Protein AF-A0A7J6TY95-F1 (afdb_monomer)

Structure (mmCIF, N/CA/C/O backbone):
data_AF-A0A7J6TY95-F1
#
_entry.id   AF-A0A7J6TY95-F1
#
loop_
_atom_site.group_PDB
_atom_site.id
_atom_site.type_symbol
_atom_site.label_atom_id
_atom_site.label_alt_id
_atom_site.label_comp_id
_atom_site.label_asym_id
_atom_site.label_entity_id
_atom_site.label_seq_id
_atom_site.pdbx_PDB_ins_code
_atom_site.Cartn_x
_atom_site.Cartn_y
_atom_site.Cartn_z
_atom_site.occupancy
_atom_site.B_iso_or_equiv
_atom_site.auth_seq_id
_atom_site.auth_comp_id
_atom_site.auth_asym_id
_atom_site.auth_atom_id
_atom_site.pdbx_PDB_model_num
ATOM 1 N N . PHE A 1 1 ? -9.758 -3.115 -1.135 1.00 85.81 1 PHE A N 1
ATOM 2 C CA . PHE A 1 1 ? -8.820 -2.307 -1.923 1.00 85.81 1 PHE A CA 1
ATOM 3 C C . PHE A 1 1 ? -9.090 -0.874 -1.559 1.00 85.81 1 PHE A C 1
ATOM 5 O O . PHE A 1 1 ? -10.192 -0.407 -1.837 1.00 85.81 1 PHE A O 1
ATOM 12 N N . LEU A 1 2 ? -8.139 -0.268 -0.868 1.00 88.44 2 LEU A N 1
ATOM 13 C CA . LEU A 1 2 ? -8.034 1.176 -0.733 1.00 88.44 2 LEU A CA 1
ATOM 14 C C . LEU A 1 2 ? -7.121 1.685 -1.856 1.00 88.44 2 LEU A C 1
ATOM 16 O O . LEU A 1 2 ? -6.255 0.939 -2.315 1.00 88.44 2 LEU A O 1
ATOM 20 N N . ILE A 1 3 ? -7.349 2.907 -2.324 1.00 87.75 3 ILE A N 1
ATOM 21 C CA . ILE A 1 3 ? -6.572 3.537 -3.397 1.00 87.75 3 ILE A CA 1
ATOM 22 C C . ILE A 1 3 ? -6.159 4.917 -2.889 1.00 87.75 3 ILE A C 1
ATOM 24 O O . ILE A 1 3 ? -7.026 5.757 -2.658 1.00 87.75 3 ILE A O 1
ATOM 28 N N . SER A 1 4 ? -4.859 5.146 -2.695 1.00 86.69 4 SER A N 1
ATOM 29 C CA . SER A 1 4 ? -4.324 6.387 -2.115 1.00 86.69 4 SER A CA 1
ATOM 30 C C . SER A 1 4 ? -4.751 7.629 -2.905 1.00 86.69 4 SER A C 1
ATOM 32 O O . SER A 1 4 ? -5.092 8.660 -2.333 1.00 86.69 4 SER A O 1
ATOM 34 N N . GLU A 1 5 ? -4.812 7.522 -4.230 1.00 82.56 5 GLU A N 1
ATOM 35 C CA . GLU A 1 5 ? -5.252 8.593 -5.120 1.00 82.56 5 GLU A CA 1
ATOM 36 C C . GLU A 1 5 ? -6.739 8.929 -4.952 1.00 82.56 5 GLU A C 1
ATOM 38 O O . GLU A 1 5 ? -7.105 10.100 -4.995 1.00 82.56 5 GLU A O 1
ATOM 43 N N . GLU A 1 6 ? -7.597 7.925 -4.740 1.00 83.50 6 GLU A N 1
ATOM 44 C CA . GLU A 1 6 ? -9.033 8.127 -4.493 1.00 83.50 6 GLU A CA 1
ATOM 45 C C . GLU A 1 6 ? -9.264 8.779 -3.126 1.00 83.50 6 GLU A C 1
ATOM 47 O O . GLU A 1 6 ? -10.087 9.685 -3.010 1.00 83.50 6 GLU A O 1
ATOM 52 N N . ILE A 1 7 ? -8.504 8.345 -2.117 1.00 88.25 7 ILE A N 1
ATOM 53 C CA . ILE A 1 7 ? -8.533 8.884 -0.751 1.00 88.25 7 ILE A CA 1
ATOM 54 C C . ILE A 1 7 ? -8.185 10.371 -0.771 1.00 88.25 7 ILE A C 1
ATOM 56 O O . ILE A 1 7 ? -8.954 11.183 -0.258 1.00 88.25 7 ILE A O 1
ATOM 60 N N . ARG A 1 8 ? -7.092 10.731 -1.455 1.00 85.56 8 ARG A N 1
ATOM 61 C CA . ARG A 1 8 ? -6.669 12.125 -1.624 1.00 85.56 8 ARG A CA 1
ATOM 62 C C . ARG A 1 8 ? -7.680 12.938 -2.430 1.00 85.56 8 ARG A C 1
ATOM 64 O O . ARG A 1 8 ? -8.058 14.027 -2.021 1.00 85.56 8 ARG A O 1
ATOM 71 N N . ALA A 1 9 ? -8.161 12.409 -3.557 1.00 84.12 9 ALA A N 1
ATOM 72 C CA . ALA A 1 9 ? -9.117 13.115 -4.413 1.00 84.12 9 ALA A CA 1
ATOM 73 C C . ALA A 1 9 ? -10.457 13.396 -3.715 1.00 84.12 9 ALA A C 1
ATOM 75 O O . ALA A 1 9 ? -11.138 14.362 -4.054 1.00 84.12 9 ALA A O 1
ATOM 76 N N . ARG A 1 10 ? -10.846 12.551 -2.754 1.00 86.94 10 ARG A N 1
ATOM 77 C CA . ARG A 1 10 ? -12.061 12.720 -1.949 1.00 86.94 10 ARG A CA 1
ATOM 78 C C . ARG A 1 10 ? -11.830 13.428 -0.617 1.00 86.94 10 ARG A C 1
ATOM 80 O O . ARG A 1 10 ? -12.803 13.599 0.108 1.00 86.94 10 ARG A O 1
ATOM 87 N N . ASN A 1 11 ? -10.593 13.825 -0.315 1.00 88.94 11 ASN A N 1
ATOM 88 C CA . ASN A 1 11 ? -10.202 14.411 0.965 1.00 88.94 11 ASN A CA 1
ATOM 89 C C . ASN A 1 11 ? -10.725 13.598 2.166 1.00 88.94 11 ASN A C 1
ATOM 91 O O . ASN A 1 11 ? -11.397 14.124 3.051 1.00 88.94 11 ASN A O 1
ATOM 95 N N . MET A 1 12 ? -10.524 12.278 2.128 1.00 91.69 12 MET A N 1
ATOM 96 C CA . MET A 1 12 ? -11.006 11.389 3.187 1.00 91.69 12 MET A CA 1
ATOM 97 C C . MET A 1 12 ? -10.128 11.517 4.435 1.00 91.69 12 MET A C 1
ATOM 99 O O . MET A 1 12 ? -8.905 11.449 4.328 1.00 91.69 12 MET A O 1
ATOM 103 N N . SER A 1 13 ? -10.752 11.609 5.611 1.00 93.31 13 SER A N 1
ATOM 104 C CA . SER A 1 13 ? -10.052 11.563 6.903 1.00 93.31 13 SER A CA 1
ATOM 105 C C . SER A 1 13 ? -9.634 10.140 7.287 1.00 93.31 13 SER A C 1
ATOM 107 O O . SER A 1 13 ? -10.143 9.146 6.746 1.00 93.31 13 SER A O 1
ATOM 109 N N . LEU A 1 14 ? -8.764 10.007 8.299 1.00 93.12 14 LEU A N 1
ATOM 110 C CA . LEU A 1 14 ? -8.477 8.692 8.884 1.00 93.12 14 LEU A CA 1
ATOM 111 C C . LEU A 1 14 ? -9.758 8.050 9.441 1.00 93.12 14 LEU A C 1
ATOM 113 O O . LEU A 1 14 ? -9.973 6.842 9.298 1.00 93.12 14 LEU A O 1
ATOM 117 N N . HIS A 1 15 ? -10.640 8.866 10.024 1.00 93.31 15 HIS A N 1
ATOM 118 C CA . HIS A 1 15 ? -11.930 8.416 10.534 1.00 93.31 15 HIS A CA 1
ATOM 119 C C . HIS A 1 15 ? -12.830 7.862 9.421 1.00 93.31 15 HIS A C 1
ATOM 121 O O . HIS A 1 15 ? -13.424 6.796 9.594 1.00 93.31 15 HIS A O 1
ATOM 127 N N . ASP A 1 16 ? -12.878 8.508 8.254 1.00 93.88 16 ASP A N 1
ATOM 128 C CA . ASP A 1 16 ? -13.655 8.031 7.105 1.00 93.88 16 ASP A CA 1
ATO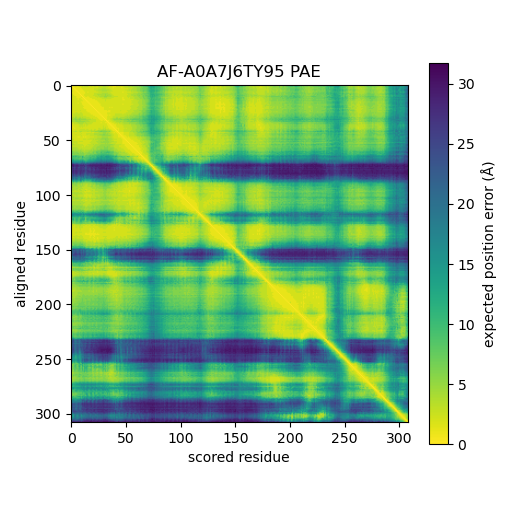M 129 C C . ASP A 1 16 ? -13.156 6.680 6.588 1.00 93.88 16 ASP A C 1
ATOM 131 O O . ASP A 1 16 ? -13.962 5.815 6.234 1.00 93.88 16 ASP A O 1
ATOM 135 N N . LEU A 1 17 ? -11.838 6.454 6.584 1.00 93.81 17 LEU A N 1
ATOM 136 C CA . LEU A 1 17 ? -11.263 5.159 6.210 1.00 93.81 17 LEU A CA 1
ATOM 137 C C . LEU A 1 17 ? -11.650 4.052 7.187 1.00 93.81 17 LEU A C 1
ATOM 139 O O . LEU A 1 17 ? -12.056 2.967 6.758 1.00 93.81 17 LEU A O 1
ATOM 143 N N . ILE A 1 18 ? -11.553 4.320 8.491 1.00 94.38 18 ILE A N 1
ATOM 144 C CA . ILE A 1 18 ? -11.985 3.377 9.529 1.00 94.38 18 ILE A CA 1
ATOM 145 C C . ILE A 1 18 ? -13.468 3.069 9.336 1.00 94.38 18 ILE A C 1
ATOM 147 O O . ILE A 1 18 ? -13.865 1.903 9.302 1.00 94.38 18 ILE A O 1
ATOM 151 N N . ASN A 1 19 ? -14.275 4.110 9.129 1.00 92.56 19 ASN A N 1
ATOM 152 C CA . ASN A 1 19 ? -15.708 3.984 8.942 1.00 92.56 19 ASN A CA 1
ATOM 153 C C . ASN A 1 19 ? -16.056 3.130 7.723 1.00 92.56 19 ASN A C 1
ATOM 155 O O . ASN A 1 19 ? -16.866 2.211 7.838 1.00 92.56 19 ASN A O 1
ATOM 159 N N . LEU A 1 20 ? -15.390 3.371 6.594 1.00 92.06 20 LEU A N 1
ATOM 160 C CA . LEU A 1 20 ? -15.549 2.597 5.368 1.00 92.06 20 LEU A CA 1
ATOM 161 C C . LEU A 1 20 ? -15.255 1.109 5.597 1.00 92.06 20 LEU A C 1
ATOM 163 O O . LEU A 1 20 ? -16.026 0.246 5.169 1.00 92.06 20 LEU A O 1
ATOM 167 N N . VAL A 1 21 ? -14.144 0.791 6.269 1.00 92.44 21 VAL A N 1
ATOM 168 C CA . VAL A 1 21 ? -13.755 -0.598 6.547 1.00 92.44 21 VAL A CA 1
ATOM 169 C C . VAL A 1 21 ? -14.754 -1.256 7.499 1.00 92.44 21 VAL A C 1
ATOM 171 O O . VAL A 1 21 ? -15.245 -2.350 7.205 1.00 92.44 21 VAL A O 1
ATOM 174 N N . CYS A 1 22 ? -15.116 -0.586 8.594 1.00 91.25 22 CYS A N 1
ATOM 175 C CA . CYS A 1 22 ? -16.108 -1.078 9.546 1.00 91.25 22 CYS A CA 1
ATOM 176 C C . CYS A 1 22 ? -17.478 -1.305 8.887 1.00 91.25 22 CYS A C 1
ATOM 178 O O . CYS A 1 22 ? -18.093 -2.345 9.116 1.00 91.25 22 CYS A O 1
ATOM 180 N N . ASP A 1 23 ? -17.947 -0.392 8.034 1.00 89.56 23 ASP A N 1
ATOM 181 C CA . ASP A 1 23 ? -19.223 -0.523 7.320 1.00 89.56 23 ASP A CA 1
ATOM 182 C C . ASP A 1 23 ? -19.242 -1.751 6.409 1.00 89.56 23 ASP A C 1
ATOM 184 O O . ASP A 1 23 ? -20.229 -2.489 6.362 1.00 89.56 23 ASP A O 1
ATOM 188 N N . VAL A 1 24 ? -18.143 -2.001 5.691 1.00 89.00 24 VAL A N 1
ATOM 189 C CA . VAL A 1 24 ? -18.005 -3.189 4.842 1.00 89.00 24 VAL A CA 1
ATOM 190 C C . VAL A 1 24 ? -18.008 -4.462 5.686 1.00 89.00 24 VAL A C 1
ATOM 192 O O . VAL A 1 24 ? -18.704 -5.413 5.328 1.00 89.00 24 VAL A O 1
ATOM 195 N N . ILE A 1 25 ? -17.282 -4.488 6.809 1.00 88.44 25 ILE A N 1
ATOM 196 C CA . ILE A 1 25 ? -17.265 -5.634 7.730 1.00 88.44 25 ILE A CA 1
ATOM 197 C C . ILE A 1 25 ? -18.680 -5.919 8.243 1.00 88.44 25 ILE A C 1
ATOM 199 O O . ILE A 1 25 ? -19.150 -7.050 8.125 1.00 88.44 25 ILE A O 1
ATOM 203 N N . LEU A 1 26 ? -19.394 -4.902 8.731 1.00 84.94 26 LEU A N 1
ATOM 204 C CA . LEU A 1 26 ? -20.748 -5.051 9.269 1.00 84.94 26 LEU A CA 1
ATOM 205 C C . LEU A 1 26 ? -21.752 -5.513 8.203 1.00 84.94 26 LEU A C 1
ATOM 207 O O . LEU A 1 26 ? -22.550 -6.413 8.464 1.00 84.94 26 LEU A O 1
ATOM 211 N N . LYS A 1 27 ? -21.690 -4.967 6.982 1.00 84.31 27 LYS A N 1
ATOM 212 C CA . LYS A 1 27 ? -22.536 -5.416 5.860 1.00 84.31 27 LYS A CA 1
ATOM 213 C C . LYS A 1 27 ? -22.283 -6.880 5.496 1.00 84.31 27 LYS A C 1
ATOM 215 O O . LYS A 1 27 ? -23.226 -7.605 5.194 1.00 84.31 27 LYS A O 1
ATOM 220 N N . ARG A 1 28 ? -21.026 -7.334 5.536 1.00 85.56 28 ARG A N 1
ATOM 221 C CA . ARG A 1 28 ? -20.672 -8.740 5.274 1.00 85.56 28 ARG A CA 1
ATOM 222 C C . ARG A 1 28 ? -21.119 -9.664 6.406 1.00 85.56 28 ARG A C 1
ATOM 224 O O . ARG A 1 28 ? -21.703 -10.707 6.131 1.00 85.56 28 ARG A O 1
ATOM 231 N N . CYS A 1 29 ? -20.949 -9.233 7.652 1.00 82.75 29 CYS A N 1
ATOM 232 C CA . CYS A 1 29 ? -21.457 -9.910 8.846 1.00 82.75 29 CYS A CA 1
ATOM 233 C C . CYS A 1 29 ? -22.974 -10.156 8.767 1.00 82.75 29 CYS A C 1
ATOM 235 O O . CYS A 1 29 ? -23.443 -11.264 9.000 1.00 82.75 29 CYS A O 1
ATOM 237 N N . GLN A 1 30 ? -23.758 -9.156 8.342 1.00 80.19 30 GLN A N 1
ATOM 238 C CA . GLN A 1 30 ? -25.213 -9.300 8.142 1.00 80.19 30 GLN A CA 1
ATOM 239 C C . GLN A 1 30 ? -25.593 -10.365 7.100 1.00 80.19 30 GLN A C 1
ATOM 241 O O . GLN A 1 30 ? -26.715 -10.871 7.111 1.00 80.19 30 GLN A O 1
ATOM 246 N N . GLN A 1 31 ? -24.671 -10.681 6.191 1.00 83.31 31 GLN A N 1
ATOM 247 C CA . GLN A 1 31 ? -24.818 -11.704 5.160 1.00 83.31 31 GLN A CA 1
ATOM 248 C C . GLN A 1 31 ? -24.221 -13.058 5.591 1.00 83.31 31 GLN A C 1
ATOM 250 O O . GLN A 1 31 ? -24.128 -13.961 4.765 1.00 83.31 31 GLN A O 1
ATOM 255 N N . GLY A 1 32 ? -23.803 -13.208 6.856 1.00 82.19 32 GLY A N 1
ATOM 256 C CA . GLY A 1 32 ? -23.161 -14.419 7.380 1.00 82.19 32 GLY A CA 1
ATOM 257 C C . GLY A 1 32 ? -21.735 -14.638 6.867 1.00 82.19 32 GLY A C 1
ATOM 258 O O . GLY A 1 32 ? -21.240 -15.762 6.875 1.00 82.19 32 GLY A O 1
ATOM 259 N N . MET A 1 33 ? -21.082 -13.587 6.360 1.00 83.88 33 MET A N 1
ATOM 260 C CA . MET A 1 33 ? -19.718 -13.647 5.841 1.00 83.88 33 MET A CA 1
ATOM 261 C C . MET A 1 33 ? -18.728 -13.003 6.813 1.00 83.88 33 MET A C 1
ATOM 263 O O . MET A 1 33 ? -18.336 -11.846 6.645 1.00 83.88 33 MET A O 1
ATOM 267 N N . ASP A 1 34 ? -18.248 -13.791 7.769 1.00 85.25 34 ASP A N 1
ATOM 268 C CA . ASP A 1 34 ? -17.285 -13.359 8.793 1.00 85.25 34 ASP A CA 1
ATOM 269 C C . ASP A 1 34 ? -15.835 -13.535 8.333 1.00 85.25 34 ASP A C 1
ATOM 271 O O . ASP A 1 34 ? -14.970 -14.044 9.038 1.00 85.25 34 ASP A O 1
ATOM 275 N N . TYR A 1 35 ? -15.566 -13.167 7.086 1.00 87.38 35 TYR A N 1
ATOM 276 C CA . TYR A 1 35 ? -14.235 -13.242 6.500 1.00 87.38 35 TYR A CA 1
ATOM 277 C C . TYR A 1 35 ? -14.099 -12.240 5.358 1.00 87.38 35 TYR A C 1
ATOM 279 O O . TYR A 1 35 ? -15.076 -11.825 4.717 1.00 87.38 35 TYR A O 1
ATOM 287 N N . GLY A 1 36 ? -12.861 -11.866 5.064 1.00 88.50 36 GLY A N 1
ATOM 288 C CA . GLY A 1 36 ? -12.538 -10.962 3.975 1.00 88.50 36 GLY A CA 1
ATOM 289 C C . GLY A 1 36 ? -11.046 -10.689 3.892 1.00 88.50 36 GLY A C 1
ATOM 290 O O . GLY A 1 36 ? -10.280 -11.071 4.771 1.00 88.50 36 GLY A O 1
ATOM 291 N N . VAL A 1 37 ? -10.651 -10.012 2.820 1.00 90.75 37 VAL A N 1
ATOM 292 C CA . VAL A 1 37 ? -9.282 -9.537 2.616 1.00 90.75 37 VAL A CA 1
ATOM 293 C C . VAL A 1 37 ? -9.353 -8.065 2.250 1.00 90.75 37 VAL A C 1
ATOM 295 O O . VAL A 1 37 ? -10.133 -7.667 1.379 1.00 90.75 37 VAL A O 1
ATOM 298 N N . VAL A 1 38 ? -8.529 -7.255 2.906 1.00 90.88 38 VAL A N 1
ATOM 299 C CA . VAL A 1 38 ? -8.368 -5.836 2.597 1.00 90.88 38 VAL A CA 1
ATOM 300 C C . VAL A 1 38 ? -6.956 -5.642 2.067 1.00 90.88 38 VAL A C 1
ATOM 302 O O . VAL A 1 38 ? -5.991 -5.988 2.734 1.00 90.88 38 VAL A O 1
ATOM 305 N N . LEU A 1 39 ? -6.843 -5.099 0.855 1.00 90.75 39 LEU A N 1
ATOM 306 C CA . LEU A 1 39 ? -5.570 -4.590 0.349 1.00 90.75 39 LEU A CA 1
ATOM 307 C C . LEU A 1 39 ? -5.471 -3.106 0.676 1.00 90.75 39 LEU A C 1
ATOM 309 O O . LEU A 1 39 ? -6.372 -2.341 0.301 1.00 90.75 39 LEU A O 1
ATOM 313 N N . ILE A 1 40 ? -4.393 -2.758 1.369 1.00 91.31 40 ILE A N 1
ATOM 314 C CA . ILE A 1 40 ? -4.049 -1.418 1.829 1.00 91.31 40 ILE A CA 1
ATOM 315 C C . ILE A 1 40 ? -2.754 -1.042 1.098 1.00 91.31 40 ILE A C 1
ATOM 317 O O . ILE A 1 40 ? -1.793 -1.809 1.176 1.00 91.31 40 ILE A O 1
ATOM 321 N N . PRO A 1 41 ? -2.732 0.058 0.330 1.00 88.56 41 PRO A N 1
ATOM 322 C CA . PRO A 1 41 ? -1.499 0.542 -0.264 1.00 88.56 41 PRO A CA 1
ATOM 323 C C . PRO A 1 41 ? -0.575 1.048 0.842 1.00 88.56 41 PRO A C 1
ATOM 325 O O . PRO A 1 41 ? -1.027 1.665 1.802 1.00 88.56 41 PRO A O 1
ATOM 328 N N . GLU A 1 42 ? 0.720 0.804 0.678 1.00 84.62 42 GLU A N 1
ATOM 329 C CA . GLU A 1 42 ? 1.762 1.269 1.598 1.00 84.62 42 GLU A CA 1
ATOM 330 C C . GLU A 1 42 ? 1.689 2.792 1.822 1.00 84.62 42 GLU A C 1
ATOM 332 O O . GLU A 1 42 ? 1.813 3.263 2.944 1.00 84.62 42 GLU A O 1
ATOM 337 N N . SER A 1 43 ? 1.370 3.543 0.765 1.00 83.38 43 SER A N 1
ATOM 338 C CA . SER A 1 43 ? 1.270 5.007 0.753 1.00 83.38 43 SER A CA 1
ATOM 339 C C . SER A 1 43 ? -0.064 5.568 1.262 1.00 83.38 43 SER A C 1
ATOM 341 O O . SER A 1 43 ? -0.398 6.718 0.972 1.00 83.38 43 SER A O 1
ATOM 343 N N . VAL A 1 44 ? -0.896 4.770 1.946 1.00 88.44 44 VAL A N 1
ATOM 344 C CA . VAL A 1 44 ? -2.214 5.248 2.401 1.00 88.44 44 VAL A CA 1
ATOM 345 C C . VAL A 1 44 ? -2.081 6.389 3.413 1.00 88.44 44 VAL A C 1
ATOM 347 O O . VAL A 1 44 ? -2.897 7.305 3.398 1.00 88.44 44 VAL A O 1
ATOM 350 N N . THR A 1 45 ? -1.045 6.371 4.254 1.00 87.00 45 THR A N 1
ATOM 351 C CA . THR A 1 45 ? -0.765 7.437 5.226 1.00 87.00 45 THR A CA 1
ATOM 352 C C . THR A 1 45 ? -0.412 8.749 4.536 1.00 87.00 45 THR A C 1
ATOM 354 O O . THR A 1 45 ? -0.903 9.796 4.941 1.00 87.00 45 THR A O 1
ATOM 357 N N . ASP A 1 46 ? 0.311 8.693 3.417 1.00 84.75 46 ASP A N 1
ATOM 358 C CA . ASP A 1 46 ? 0.706 9.864 2.618 1.00 84.75 46 ASP A CA 1
ATOM 359 C C . ASP A 1 46 ? -0.478 10.476 1.842 1.00 84.75 46 ASP A C 1
ATOM 361 O O . ASP A 1 46 ? -0.372 11.523 1.183 1.00 84.75 46 ASP A O 1
ATOM 365 N N . ALA A 1 47 ? -1.619 9.791 1.823 1.00 86.81 47 ALA A N 1
ATOM 366 C CA . ALA A 1 47 ? -2.855 10.297 1.245 1.00 86.81 47 ALA A CA 1
ATOM 367 C C . ALA A 1 47 ? -3.710 11.082 2.248 1.00 86.81 47 ALA A C 1
ATOM 369 O O . ALA A 1 47 ? -4.625 11.767 1.804 1.00 86.81 47 ALA A O 1
ATOM 370 N N . LEU A 1 48 ? -3.414 10.995 3.550 1.00 89.75 48 LEU A N 1
ATOM 371 C CA . LEU A 1 48 ? -4.183 11.622 4.622 1.00 89.75 48 LEU A CA 1
ATOM 372 C C . LEU A 1 48 ? -3.553 12.954 5.029 1.00 89.75 48 LEU A C 1
ATOM 374 O O . LEU A 1 48 ? -2.439 12.983 5.552 1.00 89.75 48 LEU A O 1
ATOM 378 N N . ASP A 1 49 ? -4.273 14.052 4.820 1.00 88.56 49 ASP A N 1
ATOM 379 C CA . ASP A 1 49 ? -3.741 15.387 5.099 1.00 88.56 49 ASP A CA 1
ATOM 380 C C . ASP A 1 49 ? -3.572 15.637 6.611 1.00 88.56 49 ASP A C 1
ATOM 382 O O . ASP A 1 49 ? -2.554 16.182 7.020 1.00 88.56 49 ASP A O 1
ATOM 386 N N . GLU A 1 50 ? -4.455 15.093 7.457 1.00 89.62 50 GLU A N 1
ATOM 387 C CA . GLU A 1 50 ? -4.355 15.157 8.931 1.00 89.62 50 GLU A CA 1
ATOM 388 C C . GLU A 1 50 ? -3.024 14.595 9.473 1.00 89.62 50 GLU A C 1
ATOM 390 O O . GLU A 1 50 ? -2.470 15.097 10.452 1.00 89.62 50 GLU A O 1
ATOM 395 N N . LEU A 1 51 ? -2.490 13.544 8.836 1.00 87.56 51 LEU A N 1
ATOM 396 C CA . LEU A 1 51 ? -1.205 12.953 9.221 1.00 87.56 51 LEU A CA 1
ATOM 397 C C . LEU A 1 51 ? -0.017 13.780 8.724 1.00 87.56 51 LEU A C 1
ATOM 399 O O . LEU A 1 51 ? 0.996 13.846 9.417 1.00 87.56 51 LEU A O 1
ATOM 403 N N . LYS A 1 52 ? -0.142 14.430 7.563 1.00 85.50 52 LYS A N 1
ATOM 404 C CA . LYS A 1 52 ? 0.887 15.349 7.057 1.00 85.50 52 LYS A CA 1
ATOM 405 C C . LYS A 1 52 ? 0.971 16.617 7.885 1.00 85.50 52 LYS A C 1
ATOM 407 O O . LYS A 1 52 ? 2.067 17.081 8.159 1.00 85.50 52 LYS A O 1
ATOM 412 N N . GLU A 1 53 ? -0.163 17.164 8.308 1.00 88.75 53 GLU A N 1
ATOM 413 C CA . GLU A 1 53 ? -0.187 18.330 9.193 1.00 88.75 53 GLU A CA 1
ATOM 414 C C . GLU A 1 53 ? 0.529 18.016 10.514 1.00 88.75 53 GLU A C 1
ATOM 416 O O . GLU A 1 53 ? 1.382 18.785 10.957 1.00 88.75 53 GLU A O 1
ATOM 421 N N . LEU A 1 54 ? 0.260 16.839 11.096 1.00 88.25 54 LEU A N 1
ATOM 422 C CA . LEU A 1 54 ? 0.989 16.348 12.267 1.00 88.25 54 LEU A CA 1
ATOM 423 C C . LEU A 1 54 ? 2.498 16.219 11.986 1.00 88.25 54 LEU A C 1
ATOM 425 O O . LEU A 1 54 ? 3.313 16.615 12.818 1.00 88.25 54 LEU A O 1
ATOM 429 N N . GLU A 1 55 ? 2.883 15.689 10.824 1.00 84.31 55 GLU A N 1
ATOM 430 C CA . GLU A 1 55 ? 4.285 15.572 10.407 1.00 84.31 55 GLU A CA 1
ATOM 431 C C . GLU A 1 55 ? 4.991 16.925 10.313 1.00 84.31 55 GLU A C 1
ATOM 433 O O . GLU A 1 55 ? 6.081 17.107 10.859 1.00 84.31 55 GLU A O 1
ATOM 438 N N . GLU A 1 56 ? 4.381 17.869 9.600 1.00 85.94 56 GLU A N 1
ATOM 439 C CA . GLU A 1 56 ? 4.923 19.204 9.377 1.00 85.94 56 GLU A CA 1
ATOM 440 C C . GLU A 1 56 ? 5.069 19.963 10.692 1.00 85.94 56 GLU A C 1
ATOM 442 O O . GLU A 1 56 ? 6.081 20.634 10.914 1.00 85.94 56 GLU A O 1
ATOM 447 N N . GLU A 1 57 ? 4.105 19.809 11.599 1.00 88.06 57 GLU A N 1
ATOM 448 C CA . GLU A 1 57 ? 4.166 20.425 12.915 1.00 88.06 57 GLU A CA 1
ATOM 449 C C . GLU A 1 57 ? 5.300 19.833 13.765 1.00 88.06 57 GLU A C 1
ATOM 451 O O . GLU A 1 57 ? 6.108 20.583 14.320 1.00 88.06 57 GLU A O 1
ATOM 456 N N . ILE A 1 58 ? 5.446 18.503 13.792 1.00 84.50 58 ILE A N 1
ATOM 457 C CA . ILE A 1 58 ? 6.566 17.830 14.469 1.00 84.50 58 ILE A CA 1
ATOM 458 C C . ILE A 1 58 ? 7.913 18.282 13.885 1.00 84.50 58 ILE A C 1
ATOM 460 O O . ILE A 1 58 ? 8.847 18.588 14.635 1.00 84.50 58 ILE A O 1
ATOM 464 N N . ARG A 1 59 ? 8.018 18.387 12.556 1.00 83.00 59 ARG A N 1
ATOM 465 C CA . ARG A 1 59 ? 9.227 18.864 11.870 1.00 83.00 59 ARG A CA 1
ATOM 466 C C . ARG A 1 59 ? 9.557 20.312 12.236 1.00 83.00 59 ARG A C 1
ATOM 468 O O . ARG A 1 59 ? 10.719 20.633 12.488 1.00 83.00 59 ARG A O 1
ATOM 475 N N . SER A 1 60 ? 8.549 21.181 12.288 1.00 83.94 60 SER A N 1
ATOM 476 C CA . SER A 1 60 ? 8.700 22.584 12.685 1.00 83.94 60 SER A CA 1
ATOM 477 C C . SER A 1 60 ? 9.199 22.712 14.128 1.00 83.94 60 SER A C 1
ATOM 479 O O . SER A 1 60 ? 10.139 23.469 14.392 1.00 83.94 60 SER A O 1
ATOM 481 N N . MET A 1 61 ? 8.646 21.913 15.050 1.00 80.31 61 MET A N 1
ATOM 482 C CA . MET A 1 61 ? 9.095 21.872 16.446 1.00 80.31 61 MET A CA 1
ATOM 483 C C . MET A 1 61 ? 10.560 21.445 16.564 1.00 80.31 61 MET A C 1
ATOM 485 O O . MET A 1 61 ? 11.340 22.121 17.238 1.00 80.31 61 MET A O 1
ATOM 489 N N . HIS A 1 62 ? 10.959 20.383 15.858 1.00 76.94 62 HIS A N 1
ATOM 490 C CA . HIS A 1 62 ? 12.345 19.906 15.863 1.00 76.94 62 HIS A CA 1
ATOM 491 C C . HIS A 1 62 ? 13.319 20.973 15.332 1.00 76.94 62 HIS A C 1
ATOM 493 O O . HIS A 1 62 ? 14.350 21.265 15.946 1.00 76.94 62 HIS A O 1
ATOM 499 N N . ALA A 1 63 ? 12.948 21.652 14.241 1.00 77.62 63 ALA A N 1
ATOM 500 C CA . ALA A 1 63 ? 13.737 22.743 13.672 1.00 77.62 63 ALA A CA 1
ATOM 501 C C . ALA A 1 63 ? 13.859 23.950 14.623 1.00 77.62 63 ALA A C 1
ATOM 503 O O . ALA A 1 63 ? 14.914 24.595 14.688 1.00 77.62 63 ALA A O 1
ATOM 504 N N . GLN A 1 64 ? 12.797 24.268 15.368 1.00 76.31 64 GLN A N 1
ATOM 505 C CA . GLN A 1 64 ? 12.809 25.327 16.374 1.00 76.31 64 GLN A CA 1
ATOM 506 C C . GLN A 1 64 ? 13.694 24.964 17.571 1.00 76.31 64 GLN A C 1
ATOM 508 O O . GLN A 1 64 ? 14.504 25.794 17.992 1.00 76.31 64 GLN A O 1
ATOM 513 N N . GLU A 1 65 ? 13.584 23.740 18.091 1.00 72.06 65 GLU A N 1
ATOM 514 C CA . GLU A 1 65 ? 14.426 23.235 19.180 1.00 72.06 65 GLU A CA 1
ATOM 515 C C . GLU A 1 65 ? 15.908 23.301 18.792 1.00 72.06 65 GLU A C 1
ATOM 517 O O . GLU A 1 65 ? 16.728 23.843 19.534 1.00 72.06 65 GLU A O 1
ATOM 522 N N . HIS A 1 66 ? 16.244 22.871 17.573 1.00 68.44 66 HIS A N 1
ATOM 523 C CA . HIS A 1 66 ? 17.595 22.986 17.036 1.00 68.44 66 HIS A CA 1
ATOM 524 C C . HIS A 1 66 ? 18.101 24.437 17.005 1.00 68.44 66 HIS A C 1
ATOM 526 O O . HIS A 1 66 ? 19.231 24.709 17.418 1.00 68.44 66 HIS A O 1
ATOM 532 N N . ARG A 1 67 ? 17.272 25.389 16.554 1.00 68.19 67 ARG A N 1
ATOM 533 C CA . ARG A 1 67 ? 17.636 26.816 16.525 1.00 68.19 67 ARG A CA 1
ATOM 534 C C . ARG A 1 67 ? 17.937 27.345 17.927 1.00 68.19 67 ARG A C 1
ATOM 536 O O . ARG A 1 67 ? 18.895 28.097 18.096 1.00 68.19 67 ARG A O 1
ATOM 543 N N . LEU A 1 68 ? 17.146 26.940 18.921 1.00 71.56 68 LEU A N 1
ATOM 544 C CA . LEU A 1 68 ? 17.355 27.323 20.316 1.00 71.56 68 LEU A CA 1
ATOM 545 C C . LEU A 1 68 ? 18.661 26.736 20.860 1.00 71.56 68 LEU A C 1
ATOM 547 O O . LEU A 1 68 ? 19.482 27.502 21.360 1.00 71.56 68 LEU A O 1
ATOM 551 N N . LEU A 1 69 ? 18.899 25.434 20.667 1.00 67.00 69 LEU A N 1
ATOM 552 C CA . LEU A 1 69 ? 20.120 24.744 21.103 1.00 67.00 69 LEU A CA 1
ATOM 553 C C . LEU A 1 69 ? 21.393 25.335 20.477 1.00 67.00 69 LEU A C 1
ATOM 555 O O . LEU A 1 69 ? 22.398 25.486 21.166 1.00 67.00 69 LEU A O 1
ATOM 559 N N . MET A 1 70 ? 21.349 25.719 19.197 1.00 62.28 70 MET A N 1
ATOM 560 C CA . MET A 1 70 ? 22.473 26.367 18.504 1.00 62.28 70 MET A CA 1
ATOM 561 C C . MET A 1 70 ? 22.707 27.814 18.963 1.00 62.28 70 MET A C 1
ATOM 563 O O . MET A 1 70 ? 23.829 28.311 18.888 1.00 62.28 70 MET A O 1
ATOM 567 N N . SER A 1 71 ? 21.664 28.499 19.440 1.00 64.88 71 SER A N 1
ATOM 568 C CA . SER A 1 71 ? 21.765 29.865 19.975 1.00 64.88 71 SER A CA 1
ATOM 569 C C . SER A 1 71 ? 22.190 29.918 21.449 1.00 64.88 71 SER A C 1
ATOM 571 O O . SER A 1 71 ? 22.746 30.922 21.894 1.00 64.88 71 SER A O 1
ATOM 573 N N . SER A 1 72 ? 21.959 28.845 22.212 1.00 58.75 72 SER A N 1
ATOM 574 C CA . SER A 1 72 ? 22.355 28.735 23.614 1.00 58.75 72 SER A CA 1
ATOM 575 C C . SER A 1 72 ? 23.777 28.187 23.739 1.00 58.75 72 SER A C 1
ATOM 577 O O . SER A 1 72 ? 24.039 27.025 23.455 1.00 58.75 72 SER A O 1
ATOM 579 N N . SER A 1 73 ? 24.702 29.002 24.242 1.00 50.31 73 SER A N 1
ATOM 580 C CA . SER A 1 73 ? 26.099 28.636 24.534 1.00 50.31 73 SER A CA 1
ATOM 581 C C . SER A 1 73 ? 26.276 27.663 25.713 1.00 50.31 73 SER A C 1
ATOM 583 O O . SER A 1 73 ? 27.397 27.406 26.155 1.00 50.31 73 SER A O 1
ATOM 585 N N . THR A 1 74 ? 25.189 27.115 26.252 1.00 48.62 74 THR A N 1
ATOM 586 C CA . THR A 1 74 ? 25.197 26.192 27.382 1.00 48.62 74 THR A CA 1
ATOM 587 C C . THR A 1 74 ? 25.067 24.764 26.863 1.00 48.62 74 THR A C 1
ATOM 589 O O . THR A 1 74 ? 24.094 24.417 26.207 1.00 48.62 74 THR A O 1
ATOM 592 N N . GLY A 1 75 ? 26.065 23.923 27.157 1.00 48.62 75 GLY A N 1
ATOM 593 C CA . GLY A 1 75 ? 26.136 22.505 26.779 1.00 48.62 75 GLY A CA 1
ATOM 594 C C . GLY A 1 75 ? 25.094 21.616 27.468 1.00 48.62 75 GLY A C 1
ATOM 595 O O . GLY A 1 75 ? 25.442 20.612 28.091 1.00 48.62 75 GLY A O 1
ATOM 596 N N . VAL A 1 76 ? 23.819 21.991 27.386 1.00 47.38 76 VAL A N 1
ATOM 597 C CA . VAL A 1 76 ? 22.691 21.184 27.836 1.00 47.38 76 VAL A CA 1
ATOM 598 C C . VAL A 1 76 ? 22.537 20.045 26.839 1.00 47.38 76 VAL A C 1
ATOM 600 O O . VAL A 1 76 ? 22.214 20.250 25.671 1.00 47.38 76 VAL A O 1
ATOM 603 N N . LYS A 1 77 ? 22.814 18.822 27.296 1.00 50.06 77 LYS A N 1
ATOM 604 C CA . LYS A 1 77 ? 22.510 17.626 26.512 1.00 50.06 77 LYS A CA 1
ATOM 605 C C . LYS A 1 77 ? 20.986 17.529 26.365 1.00 50.06 77 LYS A C 1
ATOM 607 O O . LYS A 1 77 ? 20.298 17.675 27.379 1.00 50.06 77 LYS A O 1
ATOM 612 N N . PRO A 1 78 ? 20.459 17.252 25.161 1.00 49.53 78 PRO A N 1
ATOM 613 C CA . PRO A 1 78 ? 19.036 17.018 24.949 1.00 49.53 78 PRO A CA 1
ATOM 614 C C . PRO A 1 78 ? 18.684 15.656 25.554 1.00 49.53 78 PRO A C 1
ATOM 616 O O . PRO A 1 78 ? 18.650 14.636 24.875 1.00 49.53 78 PRO A O 1
ATOM 619 N N . SER A 1 79 ? 18.541 15.590 26.876 1.00 45.53 79 SER A N 1
ATOM 620 C CA . SER A 1 79 ? 18.202 14.351 27.568 1.00 45.53 79 SER A CA 1
ATOM 621 C C . SER A 1 79 ? 16.817 14.453 28.192 1.00 45.53 79 SER A C 1
ATOM 623 O O . SER A 1 79 ? 16.595 15.200 29.144 1.00 45.53 79 SER A O 1
ATOM 625 N N . THR A 1 80 ? 15.917 13.638 27.636 1.00 43.44 80 THR A N 1
ATOM 626 C CA . THR A 1 80 ? 14.882 12.852 28.336 1.00 43.44 80 THR A CA 1
ATOM 627 C C . THR A 1 80 ? 13.753 13.572 29.084 1.00 43.44 80 THR A C 1
ATOM 629 O O . THR A 1 80 ? 12.814 12.900 29.502 1.00 43.44 80 THR A O 1
ATOM 632 N N . MET A 1 81 ? 13.750 14.902 29.202 1.00 40.88 81 MET A N 1
ATOM 633 C CA . MET A 1 81 ? 12.739 15.633 29.990 1.00 40.88 81 MET A CA 1
ATOM 634 C C . MET A 1 81 ? 11.456 16.021 29.218 1.00 40.88 81 MET A C 1
ATOM 636 O O . MET A 1 81 ? 10.547 16.605 29.799 1.00 40.88 81 MET A O 1
ATOM 640 N N . LEU A 1 82 ? 11.355 15.702 27.922 1.00 51.69 82 LEU A N 1
ATOM 641 C CA . LEU A 1 82 ? 10.396 16.342 27.006 1.00 51.69 82 LEU A CA 1
ATOM 642 C C . LEU A 1 82 ? 9.199 15.471 26.566 1.00 51.69 82 LEU A C 1
ATOM 644 O O . LEU A 1 82 ? 8.417 15.896 25.725 1.00 51.69 82 LEU A O 1
ATOM 648 N N . HIS A 1 83 ? 9.002 14.274 27.136 1.00 48.44 83 HIS A N 1
ATOM 649 C CA . HIS A 1 83 ? 7.928 13.353 26.707 1.00 48.44 83 HIS A CA 1
ATOM 650 C C . HIS A 1 83 ? 6.522 13.976 26.766 1.00 48.44 83 HIS A C 1
ATOM 652 O O . HIS A 1 83 ? 5.680 13.687 25.922 1.00 48.44 83 HIS A O 1
ATOM 658 N N . ARG A 1 84 ? 6.243 14.799 27.784 1.00 47.72 84 ARG A N 1
ATOM 659 C CA . ARG A 1 84 ? 4.905 15.372 28.000 1.00 47.72 84 ARG A CA 1
ATOM 660 C C . ARG A 1 84 ? 4.798 16.810 27.510 1.00 47.72 84 ARG A C 1
ATOM 662 O O . ARG A 1 84 ? 3.807 17.158 26.885 1.00 47.72 84 ARG A O 1
ATOM 669 N N . SER A 1 85 ? 5.843 17.604 27.724 1.00 54.66 85 SER A N 1
ATOM 670 C CA . SER A 1 85 ? 5.858 19.028 27.386 1.00 54.66 85 SER A CA 1
ATOM 671 C C . SER A 1 85 ? 5.949 19.304 25.883 1.00 54.66 85 SER A C 1
ATOM 673 O O . SER A 1 85 ? 5.449 20.327 25.435 1.00 54.66 85 SER A O 1
ATOM 675 N N . LEU A 1 86 ? 6.544 18.404 25.093 1.00 59.94 86 LEU A N 1
ATOM 676 C CA . LEU A 1 86 ? 6.783 18.637 23.661 1.00 59.94 86 LEU A CA 1
ATOM 677 C C . LEU A 1 86 ? 5.581 18.283 22.776 1.00 59.94 86 LEU A C 1
ATOM 679 O O . LEU A 1 86 ? 5.363 18.888 21.736 1.00 59.94 86 LEU A O 1
ATOM 683 N N . PHE A 1 87 ? 4.740 17.350 23.218 1.00 65.44 87 PHE A N 1
ATOM 684 C CA . PHE A 1 87 ? 3.425 17.129 22.607 1.00 65.44 87 PHE A CA 1
ATOM 685 C C . PHE A 1 87 ? 2.323 17.968 23.277 1.00 65.44 87 PHE A C 1
ATOM 687 O O . PHE A 1 87 ? 1.203 18.041 22.779 1.00 65.44 87 PHE A O 1
ATOM 694 N N . GLU A 1 88 ? 2.639 18.662 24.378 1.00 69.12 88 GLU A N 1
ATOM 695 C CA . GLU A 1 88 ? 1.820 19.761 24.901 1.00 69.12 88 GLU A CA 1
ATOM 696 C C . GLU A 1 88 ? 1.945 21.045 24.072 1.00 69.12 88 GLU A C 1
ATOM 698 O O . GLU A 1 88 ? 1.016 21.850 24.099 1.00 69.12 88 GLU A O 1
ATOM 703 N N . THR A 1 89 ? 3.042 21.220 23.325 1.00 75.88 89 THR A N 1
ATOM 704 C CA . THR A 1 89 ? 3.224 22.344 22.393 1.00 75.88 89 THR A CA 1
ATOM 705 C C . THR A 1 89 ? 2.578 22.129 21.032 1.00 75.88 89 THR A C 1
ATOM 707 O O . THR A 1 89 ? 2.457 23.102 20.290 1.00 75.88 89 THR A O 1
ATOM 710 N N . LEU A 1 90 ? 2.144 20.902 20.715 1.00 84.38 90 LEU A N 1
ATOM 711 C CA . LEU A 1 90 ? 1.340 20.659 19.521 1.00 84.38 90 LEU A CA 1
ATOM 712 C C . LEU A 1 90 ? 0.045 21.471 19.570 1.00 84.38 90 LEU A C 1
ATOM 714 O O . LEU A 1 90 ? -0.587 21.640 20.620 1.00 84.38 90 LEU A O 1
ATOM 718 N N . SER A 1 91 ? -0.391 21.896 18.394 1.00 89.19 91 SER A N 1
ATOM 719 C CA . SER A 1 91 ? -1.701 22.461 18.158 1.00 89.19 91 SER A CA 1
ATOM 720 C C . SER A 1 91 ? -2.783 21.500 18.667 1.00 89.19 91 SER A C 1
ATOM 722 O O . SER A 1 91 ? -2.603 20.276 18.653 1.00 89.19 91 SER A O 1
ATOM 724 N N . PRO A 1 92 ? -3.950 22.011 19.103 1.00 89.88 92 PRO A N 1
ATOM 725 C CA . PRO A 1 92 ? -5.028 21.152 19.588 1.00 89.88 92 PRO A CA 1
ATOM 726 C C . PRO A 1 92 ? -5.450 20.073 18.578 1.00 89.88 92 PRO A C 1
ATOM 728 O O . PRO A 1 92 ? -5.812 18.973 18.989 1.00 89.88 92 PRO A O 1
ATOM 731 N N . SER A 1 93 ? -5.373 20.378 17.276 1.00 87.62 93 SER A N 1
ATOM 732 C CA . SER A 1 93 ? -5.698 19.444 16.190 1.00 87.62 93 SER A CA 1
ATOM 733 C C . SER A 1 93 ? -4.660 18.326 16.076 1.00 87.62 93 SER A C 1
ATOM 735 O O . SER A 1 93 ? -5.006 17.151 16.195 1.00 87.62 93 SER A O 1
ATOM 737 N N . ALA A 1 94 ? -3.376 18.676 15.942 1.00 88.25 94 ALA A N 1
ATOM 738 C CA . ALA A 1 94 ? -2.303 17.691 15.831 1.00 88.25 94 ALA A CA 1
ATOM 739 C C . ALA A 1 94 ? -2.181 16.832 17.093 1.00 88.25 94 ALA A C 1
ATOM 741 O O . ALA A 1 94 ? -1.952 15.627 17.009 1.00 88.25 94 ALA A O 1
ATOM 742 N N . ARG A 1 95 ? -2.408 17.420 18.272 1.00 88.94 95 ARG A N 1
ATOM 743 C CA . ARG A 1 95 ? -2.442 16.675 19.531 1.00 88.94 95 ARG A CA 1
ATOM 744 C C . ARG A 1 95 ? -3.587 15.672 19.569 1.00 88.94 95 ARG A C 1
ATOM 746 O O . ARG A 1 95 ? -3.356 14.518 19.908 1.00 88.94 95 ARG A O 1
ATOM 753 N N . ALA A 1 96 ? -4.799 16.085 19.198 1.00 89.44 96 ALA A N 1
ATOM 754 C CA . ALA A 1 96 ? -5.935 15.170 19.124 1.00 89.44 96 ALA A CA 1
ATOM 755 C C . ALA A 1 96 ? -5.674 14.034 18.122 1.00 89.44 96 ALA A C 1
ATOM 757 O O . ALA A 1 96 ? -6.007 12.883 18.401 1.00 89.44 96 ALA A O 1
ATOM 758 N N . MET A 1 97 ? -5.029 14.345 16.992 1.00 89.81 97 MET A N 1
ATOM 759 C CA . MET A 1 97 ? -4.618 13.351 16.006 1.00 89.81 97 MET A CA 1
ATOM 760 C C . MET A 1 97 ? -3.607 12.365 16.602 1.00 89.81 97 MET A C 1
ATOM 762 O O . MET A 1 97 ? -3.852 11.161 16.567 1.00 89.81 97 MET A O 1
ATOM 766 N N . TYR A 1 98 ? -2.529 12.852 17.222 1.00 89.50 98 TYR A N 1
ATOM 767 C CA . TYR A 1 98 ? -1.523 12.026 17.893 1.00 89.50 98 TYR A CA 1
ATOM 768 C C . TYR A 1 98 ? -2.135 11.135 18.985 1.00 89.50 98 TYR A C 1
ATOM 770 O O . TYR A 1 98 ? -1.908 9.926 18.984 1.00 89.50 98 TYR A O 1
ATOM 778 N N . ASP A 1 99 ? -2.974 11.703 19.856 1.00 89.19 99 ASP A N 1
ATOM 779 C CA . ASP A 1 99 ? -3.650 10.986 20.945 1.00 89.19 99 ASP A CA 1
ATOM 780 C C . ASP A 1 99 ? -4.637 9.925 20.420 1.00 89.19 99 ASP A C 1
ATOM 782 O O . ASP A 1 99 ? -4.914 8.936 21.101 1.00 89.19 99 ASP A O 1
ATOM 786 N N . SER A 1 100 ? -5.170 10.105 19.205 1.00 89.25 100 SER A N 1
ATOM 787 C CA . SER A 1 100 ? -6.049 9.125 18.554 1.00 89.25 100 SER A CA 1
ATOM 788 C C . SER A 1 100 ? -5.303 7.921 17.969 1.00 89.25 100 SER A C 1
ATOM 790 O O . SER A 1 100 ? -5.917 6.877 17.730 1.00 89.25 100 SER A O 1
ATOM 792 N N . LEU A 1 101 ? -3.991 8.039 17.732 1.00 90.56 101 LEU A N 1
ATOM 793 C CA . LEU A 1 101 ? -3.179 6.962 17.170 1.00 90.56 101 LEU A CA 1
ATOM 794 C C . LEU A 1 101 ? -2.952 5.847 18.203 1.00 90.56 101 LEU A C 1
ATOM 796 O O . LEU A 1 101 ? -2.868 6.119 19.397 1.00 90.56 101 LEU A O 1
ATOM 800 N N . PRO A 1 102 ? -2.780 4.582 17.779 1.00 91.12 102 PRO A N 1
ATOM 801 C CA . PRO A 1 102 ? -2.412 3.501 18.692 1.00 91.12 102 PRO A CA 1
ATOM 802 C C . PRO A 1 102 ? -1.059 3.748 19.380 1.00 91.12 102 PRO A C 1
ATOM 804 O O . PRO A 1 102 ? -0.123 4.210 18.727 1.00 91.12 102 PRO A O 1
ATOM 807 N N . ASP A 1 103 ? -0.912 3.321 20.641 1.00 89.94 103 ASP A N 1
ATOM 808 C CA . ASP A 1 103 ? 0.306 3.497 21.462 1.00 89.94 103 ASP A CA 1
ATOM 809 C C . ASP A 1 103 ? 1.601 3.116 20.734 1.00 89.94 103 ASP A C 1
ATOM 811 O O . ASP A 1 103 ? 2.624 3.790 20.836 1.00 89.94 103 ASP A O 1
ATOM 815 N N . ARG A 1 104 ? 1.563 2.032 19.952 1.00 87.00 104 ARG A N 1
ATOM 816 C CA . ARG A 1 104 ? 2.719 1.571 19.176 1.00 87.00 104 ARG A CA 1
ATOM 817 C C . ARG A 1 104 ? 3.150 2.584 18.113 1.00 87.00 104 ARG A C 1
ATOM 819 O O . ARG A 1 104 ? 4.342 2.753 17.892 1.00 87.00 104 ARG A O 1
ATOM 826 N N . ILE A 1 105 ? 2.196 3.235 17.452 1.00 87.00 105 ILE A N 1
ATOM 827 C CA . ILE A 1 105 ? 2.467 4.243 16.421 1.00 87.00 105 ILE A CA 1
ATOM 828 C C . ILE A 1 105 ? 2.961 5.534 17.071 1.00 87.00 105 ILE A C 1
ATOM 830 O O . ILE A 1 105 ? 3.967 6.079 16.627 1.00 87.00 105 ILE A O 1
ATOM 834 N N . GLN A 1 106 ? 2.328 5.962 18.168 1.00 88.44 106 GLN A N 1
ATOM 835 C CA . GLN A 1 106 ? 2.810 7.083 18.983 1.00 88.44 106 GLN A CA 1
ATOM 836 C C . GLN A 1 106 ? 4.274 6.875 19.404 1.00 88.44 106 GLN A C 1
ATOM 838 O O . GLN A 1 106 ? 5.119 7.750 19.225 1.00 88.44 106 GLN A O 1
ATOM 843 N N . TYR A 1 107 ? 4.601 5.671 19.880 1.00 86.44 107 TYR A N 1
ATOM 844 C CA . TYR A 1 107 ? 5.958 5.306 20.271 1.00 86.44 107 TYR A CA 1
ATOM 845 C C . TYR A 1 107 ? 6.956 5.356 19.107 1.00 86.44 107 TYR A C 1
ATOM 847 O O . TYR A 1 107 ? 8.066 5.849 19.284 1.00 86.44 107 TYR A O 1
ATOM 855 N N . VAL A 1 108 ? 6.576 4.885 17.917 1.00 87.19 108 VAL A N 1
ATOM 856 C CA . VAL A 1 108 ? 7.430 4.933 16.718 1.00 87.19 108 VAL A CA 1
ATOM 857 C C . VAL A 1 108 ? 7.696 6.379 16.277 1.00 87.19 108 VAL A C 1
ATOM 859 O O . VAL A 1 108 ? 8.845 6.726 16.006 1.00 87.19 108 VAL A O 1
ATOM 862 N N . LEU A 1 109 ? 6.675 7.244 16.281 1.00 86.19 109 LEU A N 1
ATOM 863 C CA . LEU A 1 109 ? 6.841 8.679 16.011 1.00 86.19 109 LEU A CA 1
ATOM 864 C C . LEU A 1 109 ? 7.793 9.331 17.022 1.00 86.19 109 LEU A C 1
ATOM 866 O O . LEU A 1 109 ? 8.699 10.072 16.644 1.00 86.19 109 LEU A O 1
ATOM 870 N N . TRP A 1 110 ? 7.630 9.005 18.305 1.00 84.31 110 TRP A N 1
ATOM 871 C CA . TRP A 1 110 ? 8.508 9.489 19.366 1.00 84.31 110 TRP A CA 1
ATOM 872 C C . TRP A 1 110 ? 9.954 9.007 19.198 1.00 84.31 110 TRP A C 1
ATOM 874 O O . TRP A 1 110 ? 10.885 9.805 19.304 1.00 84.31 110 TRP A O 1
ATOM 884 N N . GLN A 1 111 ? 10.163 7.719 18.911 1.00 84.25 111 GLN A N 1
ATOM 885 C CA . GLN A 1 111 ? 11.499 7.168 18.687 1.00 84.25 111 GLN A CA 1
ATOM 886 C C . GLN A 1 111 ? 12.203 7.882 17.536 1.00 84.25 111 GLN A C 1
ATOM 888 O O . GLN A 1 111 ? 13.370 8.247 17.672 1.00 84.25 111 GLN A O 1
ATOM 893 N N . GLN A 1 112 ? 11.488 8.117 16.436 1.00 85.38 112 GLN A N 1
ATOM 894 C CA . GLN A 1 112 ? 12.026 8.835 15.288 1.00 85.38 112 GLN A CA 1
ATOM 895 C C . GLN A 1 112 ? 12.366 10.286 15.641 1.00 85.38 112 GLN A C 1
ATOM 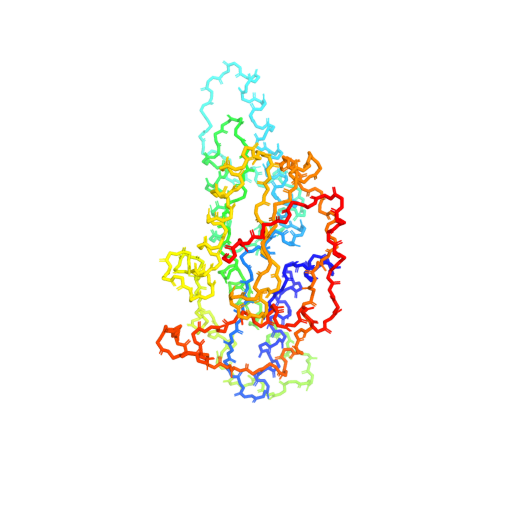897 O O . GLN A 1 112 ? 13.437 10.770 15.276 1.00 85.38 112 GLN A O 1
ATOM 902 N N . TYR A 1 113 ? 11.507 10.964 16.406 1.00 82.00 113 TYR A N 1
ATOM 903 C CA . TYR A 1 113 ? 11.769 12.328 16.868 1.00 82.00 113 TYR A CA 1
ATOM 904 C C . TYR A 1 113 ? 13.071 12.402 17.675 1.00 82.00 113 TYR A C 1
ATOM 906 O O . TYR A 1 113 ? 13.933 13.231 17.396 1.00 82.00 113 TYR A O 1
ATOM 914 N N . VAL A 1 114 ? 13.248 11.488 18.634 1.00 80.19 114 VAL A N 1
ATOM 915 C CA . VAL A 1 114 ? 14.442 11.430 19.493 1.00 80.19 114 VAL A CA 1
ATOM 916 C C . VAL A 1 114 ? 15.694 11.011 18.716 1.00 80.19 114 VAL A C 1
ATOM 918 O O . VAL A 1 114 ? 16.789 11.484 19.017 1.00 80.19 114 VAL A O 1
ATOM 921 N N . ALA A 1 115 ? 15.553 10.122 17.731 1.00 81.75 115 ALA A N 1
ATOM 922 C CA . ALA A 1 115 ? 16.661 9.661 16.898 1.00 81.75 115 ALA A CA 1
ATOM 923 C C . ALA A 1 115 ? 17.108 10.702 15.860 1.00 81.75 115 ALA A C 1
ATOM 925 O O . ALA A 1 115 ? 18.240 10.623 15.377 1.00 81.75 115 ALA A O 1
ATOM 926 N N . THR A 1 116 ? 16.251 11.672 15.521 1.00 78.81 116 THR A N 1
ATOM 927 C CA . THR A 1 116 ? 16.571 12.713 14.540 1.00 78.81 116 THR A CA 1
ATOM 928 C C . THR A 1 116 ? 17.604 13.676 15.138 1.00 78.81 116 THR A C 1
ATOM 930 O O . THR A 1 116 ? 17.302 14.382 16.106 1.00 78.81 116 THR A O 1
ATOM 933 N N . PRO A 1 117 ? 18.833 13.733 14.590 1.00 71.31 117 PRO A N 1
ATOM 934 C CA . PRO A 1 117 ? 19.888 14.567 15.144 1.00 71.31 117 PRO A CA 1
ATOM 935 C C . PRO A 1 117 ? 19.552 16.054 14.983 1.00 71.31 117 PRO A C 1
ATOM 937 O O . PRO A 1 117 ? 18.840 16.420 14.046 1.00 71.31 117 PRO A O 1
ATOM 940 N N . PRO A 1 118 ? 20.104 16.939 15.830 1.00 64.94 118 PRO A N 1
ATOM 941 C CA . PRO A 1 118 ? 19.890 18.376 15.701 1.00 64.94 118 PRO A CA 1
ATOM 942 C C . PRO A 1 118 ? 20.337 18.863 14.308 1.00 64.94 118 PRO A C 1
ATOM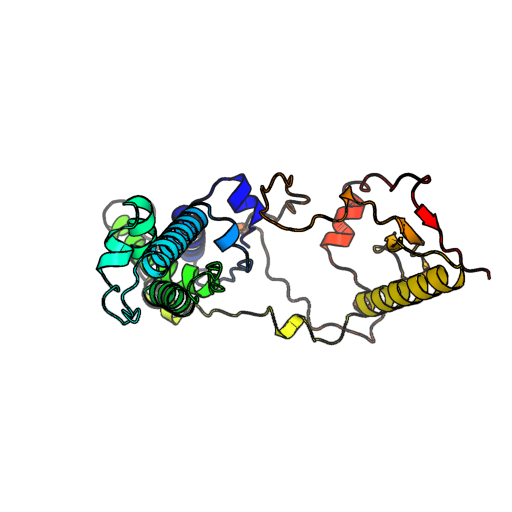 944 O O . PRO A 1 118 ? 21.477 18.629 13.910 1.00 64.94 118 PRO A O 1
ATOM 947 N N . GLY A 1 119 ? 19.427 19.493 13.556 1.00 64.44 119 GLY A N 1
ATOM 948 C CA . GLY A 1 119 ? 19.668 19.952 12.180 1.00 64.44 119 GLY A CA 1
ATOM 949 C C . GLY A 1 119 ? 19.347 18.929 11.082 1.00 64.44 119 GLY A C 1
ATOM 950 O O . GLY A 1 119 ? 19.435 19.269 9.903 1.00 64.44 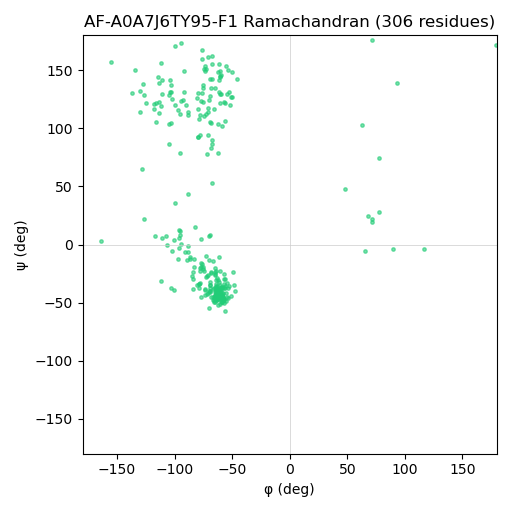119 GLY A O 1
ATOM 951 N N . GLY A 1 120 ? 18.953 17.705 11.447 1.00 67.25 120 GLY A N 1
ATOM 952 C CA . GLY A 1 120 ? 18.372 16.729 10.526 1.00 67.25 120 GLY A CA 1
ATOM 953 C C . GLY A 1 120 ? 16.930 17.083 10.157 1.00 67.25 120 GLY A C 1
ATOM 954 O O . GLY A 1 120 ? 16.214 17.702 10.941 1.00 67.25 120 GLY A O 1
ATOM 955 N N . GLN A 1 121 ? 16.496 16.691 8.959 1.00 69.56 121 GLN A N 1
ATOM 956 C CA . GLN A 1 121 ? 15.083 16.757 8.595 1.00 69.56 121 GLN A CA 1
ATOM 957 C C . GLN A 1 121 ? 14.354 15.589 9.262 1.00 69.56 121 GLN A C 1
ATOM 959 O O . GLN A 1 121 ? 14.742 14.437 9.080 1.00 69.56 121 GLN A O 1
ATOM 964 N N . PHE A 1 122 ? 13.318 15.887 10.050 1.00 72.81 122 PHE A N 1
ATOM 965 C CA . PHE A 1 122 ? 12.408 14.853 10.529 1.00 72.81 122 PHE A CA 1
ATOM 966 C C . PHE A 1 122 ? 11.658 14.272 9.328 1.00 72.81 122 PHE A C 1
ATOM 968 O O . PHE A 1 122 ? 10.903 14.980 8.649 1.00 72.81 122 PHE A O 1
ATOM 975 N N . GLU A 1 123 ? 11.889 12.988 9.091 1.00 69.12 123 GLU A N 1
ATOM 976 C CA . GLU A 1 123 ? 11.125 12.158 8.170 1.00 69.12 123 GLU A CA 1
ATOM 977 C C . GLU A 1 123 ? 10.196 11.280 8.995 1.00 69.12 123 GLU A C 1
ATOM 979 O O . GLU A 1 123 ? 10.640 10.652 9.967 1.00 69.12 123 GLU A O 1
ATOM 984 N N . LEU A 1 124 ? 8.917 11.237 8.618 1.00 70.31 124 LEU A N 1
ATOM 985 C CA . LEU A 1 124 ? 7.973 10.353 9.276 1.00 70.31 124 LEU A CA 1
ATOM 986 C C . LEU A 1 124 ? 8.456 8.904 9.109 1.00 70.31 124 LEU A C 1
ATOM 988 O O . LEU A 1 124 ? 8.790 8.481 7.997 1.00 70.31 124 LEU A O 1
ATOM 992 N N . PRO A 1 125 ? 8.535 8.128 10.201 1.00 74.69 125 PRO A N 1
ATOM 993 C CA . PRO A 1 125 ? 8.944 6.742 10.104 1.00 74.69 125 PRO A CA 1
ATOM 994 C C . PRO A 1 125 ? 7.924 5.991 9.257 1.00 74.69 125 PRO A C 1
ATOM 996 O O . PRO A 1 125 ? 6.731 6.296 9.288 1.00 74.69 125 PRO A O 1
ATOM 999 N N . HIS A 1 126 ? 8.389 4.976 8.531 1.00 76.69 126 HIS A N 1
ATOM 1000 C CA . HIS A 1 126 ? 7.502 4.128 7.754 1.00 76.69 126 HIS A CA 1
ATOM 1001 C C . HIS A 1 126 ? 6.429 3.515 8.667 1.00 76.69 126 HIS A C 1
ATOM 1003 O O . HIS A 1 126 ? 6.716 2.635 9.485 1.00 76.69 126 HIS A O 1
ATOM 1009 N N . LEU A 1 127 ? 5.200 4.022 8.563 1.00 80.50 127 LEU A N 1
ATOM 1010 C CA . LEU A 1 127 ? 4.091 3.546 9.368 1.00 80.50 127 LEU A CA 1
ATOM 1011 C C . LEU A 1 127 ? 3.546 2.270 8.747 1.00 80.50 127 LEU A C 1
ATOM 1013 O O . LEU A 1 127 ? 3.135 2.247 7.586 1.00 80.50 127 LEU A O 1
ATOM 1017 N N . GLU A 1 128 ? 3.472 1.222 9.560 1.00 86.25 128 GLU A N 1
ATOM 1018 C CA . GLU A 1 128 ? 2.785 -0.020 9.210 1.00 86.25 128 GLU A CA 1
ATOM 1019 C C . GLU A 1 128 ? 1.276 0.250 9.128 1.00 86.25 128 GLU A C 1
ATOM 1021 O O . GLU A 1 128 ? 0.510 0.067 10.080 1.00 86.25 128 GLU A O 1
ATOM 1026 N N . SER A 1 129 ? 0.867 0.760 7.969 1.00 89.94 129 SER A N 1
ATOM 1027 C CA . SER A 1 129 ? -0.478 1.224 7.639 1.00 89.94 129 SER A CA 1
ATOM 1028 C C . SER A 1 129 ? -1.549 0.173 7.926 1.00 89.94 129 SER A C 1
ATOM 1030 O O . SER A 1 129 ? -2.654 0.484 8.375 1.00 89.94 129 SER A O 1
ATOM 1032 N N . GLU A 1 130 ? -1.221 -1.099 7.712 1.00 91.56 130 GLU A N 1
ATOM 1033 C CA . GLU A 1 130 ? -2.080 -2.232 8.014 1.00 91.56 130 GLU A CA 1
ATOM 1034 C C . GLU A 1 130 ? -2.271 -2.449 9.518 1.00 91.56 130 GLU A C 1
ATOM 1036 O O . GLU A 1 130 ? -3.379 -2.778 9.947 1.00 91.56 130 GLU A O 1
ATOM 1041 N N . LEU A 1 131 ? -1.232 -2.229 10.331 1.00 90.69 131 LEU A N 1
ATOM 1042 C CA . LEU A 1 131 ? -1.319 -2.329 11.789 1.00 90.69 131 LEU A CA 1
ATOM 1043 C C . LEU A 1 131 ? -2.079 -1.143 12.380 1.00 90.69 131 LEU A C 1
ATOM 1045 O O . LEU A 1 131 ? -2.890 -1.340 13.290 1.00 90.69 131 LEU A O 1
ATOM 1049 N N . LEU A 1 132 ? -1.858 0.061 11.845 1.00 91.81 132 LEU A N 1
ATOM 1050 C CA . LEU A 1 132 ? -2.612 1.262 12.199 1.00 91.81 132 LEU A CA 1
ATOM 1051 C C . LEU A 1 132 ? -4.113 1.033 11.980 1.00 91.81 132 LEU A C 1
ATOM 1053 O O . LEU A 1 132 ? -4.899 1.107 12.927 1.00 91.81 132 LEU A O 1
ATOM 1057 N N . LEU A 1 133 ? -4.505 0.672 10.753 1.00 93.56 133 LEU A N 1
ATOM 1058 C CA . LEU A 1 133 ? -5.908 0.441 10.413 1.00 93.56 133 LEU A CA 1
ATOM 1059 C C . LEU A 1 133 ? -6.501 -0.745 11.181 1.00 93.56 133 LEU A C 1
ATOM 1061 O O . LEU A 1 133 ? -7.617 -0.627 11.683 1.00 93.56 133 LEU A O 1
ATOM 1065 N N . LYS A 1 134 ? -5.771 -1.861 11.341 1.00 94.00 134 LYS A N 1
ATOM 1066 C CA . LYS A 1 134 ? -6.230 -2.999 12.158 1.00 94.00 134 LYS A CA 1
ATOM 1067 C C . LYS A 1 134 ? -6.570 -2.554 13.579 1.00 94.00 134 LYS A C 1
ATOM 1069 O O . LYS A 1 134 ? -7.628 -2.917 14.088 1.00 94.00 134 LYS A O 1
ATOM 1074 N N . SER A 1 135 ? -5.679 -1.794 14.212 1.00 93.44 135 SER A N 1
ATOM 1075 C CA . SER A 1 135 ? -5.826 -1.376 15.609 1.00 93.44 135 SER A CA 1
ATOM 1076 C C . SER A 1 135 ? -7.027 -0.451 15.791 1.00 93.44 135 SER A C 1
ATOM 1078 O O . SER A 1 135 ? -7.836 -0.662 16.691 1.00 93.44 135 SER A O 1
ATOM 1080 N N . LEU A 1 136 ? -7.190 0.528 14.899 1.00 93.88 136 LEU A N 1
ATOM 1081 C CA . LEU A 1 136 ? -8.293 1.486 14.972 1.00 93.88 136 LEU A CA 1
ATOM 1082 C C . LEU A 1 136 ? -9.645 0.840 14.640 1.00 93.88 136 LEU A C 1
ATOM 1084 O O . LEU A 1 136 ? -10.629 1.073 15.339 1.00 93.88 136 LEU A O 1
ATOM 1088 N N . VAL A 1 137 ? -9.695 -0.055 13.648 1.00 94.69 137 VAL A N 1
ATOM 1089 C CA . VAL A 1 137 ? -10.904 -0.837 13.334 1.00 94.69 137 VAL A CA 1
ATOM 1090 C C . VAL A 1 137 ? -11.281 -1.764 14.493 1.00 94.69 137 VAL A C 1
ATOM 1092 O O . VAL A 1 137 ? -12.461 -1.871 14.827 1.00 94.69 137 VAL A O 1
ATOM 1095 N N . ALA A 1 138 ? -10.300 -2.397 15.146 1.00 92.88 138 ALA A N 1
ATOM 1096 C CA . ALA A 1 138 ? -10.535 -3.240 16.318 1.00 92.88 138 ALA A CA 1
ATOM 1097 C C . ALA A 1 138 ? -11.142 -2.464 17.499 1.00 92.88 138 ALA A C 1
ATOM 1099 O O . ALA A 1 138 ? -11.930 -3.027 18.253 1.00 92.88 138 ALA A O 1
ATOM 1100 N N . GLN A 1 139 ? -10.801 -1.182 17.655 1.00 91.12 139 GLN A N 1
ATOM 1101 C CA . GLN A 1 139 ? -11.393 -0.314 18.677 1.00 91.12 139 GLN A CA 1
ATOM 1102 C C . GLN A 1 139 ? -12.787 0.192 18.280 1.00 91.12 139 GLN A C 1
ATOM 1104 O O . GLN A 1 139 ? -13.673 0.312 19.130 1.00 91.12 139 GLN A O 1
ATOM 1109 N N . GLU A 1 140 ? -12.998 0.490 16.998 1.00 91.38 140 GLU A N 1
ATOM 1110 C CA . GLU A 1 140 ? -14.236 1.101 16.514 1.00 91.38 140 GLU A CA 1
ATOM 1111 C C . GLU A 1 140 ? -15.387 0.091 16.368 1.00 91.38 140 GLU A C 1
ATOM 1113 O O . GLU A 1 140 ? -16.543 0.419 16.644 1.00 91.38 140 GLU A O 1
ATOM 1118 N N . LEU A 1 141 ? -15.101 -1.164 16.002 1.00 89.81 141 LEU A N 1
ATOM 1119 C CA . LEU A 1 141 ? -16.119 -2.209 15.832 1.00 89.81 141 LEU A CA 1
ATOM 1120 C C . LEU A 1 141 ? -16.969 -2.458 17.104 1.00 89.81 141 LEU A C 1
ATOM 1122 O O . LEU A 1 141 ? -18.203 -2.391 17.002 1.00 89.81 141 LEU A O 1
ATOM 1126 N N . PRO A 1 142 ? -16.385 -2.663 18.306 1.00 86.19 142 PRO A N 1
ATOM 1127 C CA . PRO A 1 142 ? -17.156 -2.792 19.546 1.00 86.19 142 PRO A CA 1
ATOM 1128 C C . PRO A 1 142 ? -17.953 -1.529 19.899 1.00 86.19 142 PRO A C 1
ATOM 1130 O O . PRO A 1 142 ? -19.116 -1.624 20.300 1.00 86.19 142 PRO A O 1
ATOM 1133 N N . ARG A 1 143 ? -17.366 -0.335 19.706 1.00 86.38 143 ARG A N 1
ATOM 1134 C CA . ARG A 1 143 ? -18.041 0.955 19.959 1.00 86.38 143 ARG A CA 1
ATOM 1135 C C . ARG A 1 143 ? -19.287 1.111 19.094 1.00 86.38 143 ARG A C 1
ATOM 1137 O O . ARG A 1 143 ? -20.355 1.470 19.594 1.00 86.38 143 ARG A O 1
ATOM 1144 N N . ARG A 1 144 ? -19.174 0.789 17.805 1.00 83.81 144 ARG A N 1
ATOM 1145 C CA . ARG A 1 144 ? -20.298 0.811 16.862 1.00 83.81 144 ARG A CA 1
ATOM 1146 C C . ARG A 1 144 ? -21.376 -0.185 17.239 1.00 83.81 144 ARG A C 1
ATOM 1148 O O . ARG A 1 144 ? -22.548 0.177 17.239 1.00 83.81 144 ARG A O 1
ATOM 1155 N N . ARG A 1 145 ? -21.002 -1.412 17.612 1.00 76.88 145 ARG A N 1
ATOM 1156 C CA . ARG A 1 145 ? -21.962 -2.415 18.090 1.00 76.88 145 ARG A CA 1
ATOM 1157 C C . ARG A 1 145 ? -22.738 -1.906 19.302 1.00 76.88 145 ARG A C 1
ATOM 1159 O O . ARG A 1 145 ? -23.958 -2.026 19.319 1.00 76.88 145 ARG A O 1
ATOM 1166 N N . HIS A 1 146 ? -22.056 -1.314 20.282 1.00 77.50 146 HIS A N 1
ATOM 1167 C CA . HIS A 1 146 ? -22.708 -0.755 21.467 1.00 77.50 146 HIS A CA 1
ATOM 1168 C C . HIS A 1 146 ? -23.732 0.332 21.104 1.00 77.50 146 HIS A C 1
ATOM 1170 O O . HIS A 1 146 ? -24.858 0.296 21.592 1.00 77.50 146 HIS A O 1
ATOM 1176 N N . ARG A 1 147 ? -23.375 1.237 20.181 1.00 76.69 147 ARG A N 1
ATOM 1177 C CA . ARG A 1 147 ? -24.272 2.285 19.670 1.00 76.69 147 ARG A CA 1
ATOM 1178 C C . ARG A 1 147 ? -25.487 1.707 18.933 1.00 76.69 147 ARG A C 1
ATOM 1180 O O . ARG A 1 147 ? -26.608 2.139 19.173 1.00 76.69 147 ARG A O 1
ATOM 1187 N N . LEU A 1 148 ? -25.274 0.708 18.074 1.00 72.62 148 LEU A N 1
ATOM 1188 C CA . LEU A 1 148 ? -26.342 0.048 17.312 1.00 72.62 148 LEU A CA 1
ATOM 1189 C C . LEU A 1 148 ? -27.330 -0.691 18.227 1.00 72.62 148 LEU A C 1
ATOM 1191 O O . LEU A 1 148 ? -28.536 -0.608 18.014 1.00 72.62 148 LEU A O 1
ATOM 1195 N N . LEU A 1 149 ? -26.837 -1.351 19.281 1.00 67.19 149 LEU A N 1
ATOM 1196 C CA . LEU A 1 149 ? -27.672 -2.036 20.277 1.00 67.19 149 LEU A CA 1
ATOM 1197 C C . LEU A 1 149 ? -28.557 -1.080 21.100 1.00 67.19 149 LEU A C 1
ATOM 1199 O O . LEU A 1 149 ? -29.539 -1.532 21.682 1.00 67.19 149 LEU A O 1
ATOM 1203 N N . GLN A 1 150 ? -28.221 0.213 21.167 1.00 66.94 150 GLN A N 1
ATOM 1204 C CA . GLN A 1 150 ? -28.932 1.208 21.977 1.00 66.94 150 GLN A CA 1
ATOM 1205 C C . GLN A 1 150 ? -29.972 2.039 21.211 1.00 66.94 150 GLN A C 1
ATOM 1207 O O . GLN A 1 150 ? -30.768 2.713 21.861 1.00 66.94 150 GLN A O 1
ATOM 1212 N N . GLY A 1 151 ? -30.003 2.020 19.870 1.00 59.19 151 GLY A N 1
ATOM 1213 C CA . GLY A 1 151 ? -30.848 2.981 19.146 1.00 59.19 151 GLY A CA 1
ATOM 1214 C C . GLY A 1 151 ? -31.169 2.736 17.671 1.00 59.19 151 GLY A C 1
ATOM 1215 O O . GLY A 1 151 ? -31.851 3.582 17.100 1.00 59.19 151 GLY A O 1
ATOM 1216 N N . ASP A 1 152 ? -30.739 1.637 17.038 1.00 54.84 152 ASP A N 1
ATOM 1217 C CA . ASP A 1 152 ? -31.011 1.407 15.608 1.00 54.84 152 ASP A CA 1
ATOM 1218 C C . ASP A 1 152 ? -31.868 0.138 15.364 1.00 54.84 152 ASP A C 1
ATOM 1220 O O . ASP A 1 152 ? -31.412 -0.974 15.649 1.00 54.84 152 ASP A O 1
ATOM 1224 N N . PRO A 1 153 ? -33.102 0.253 14.818 1.00 53.34 153 PRO A N 1
ATOM 1225 C CA . PRO A 1 153 ? -33.964 -0.892 14.509 1.00 53.34 153 PRO A CA 1
ATOM 1226 C C . PRO A 1 153 ? -33.430 -1.807 13.394 1.00 53.34 153 PRO A C 1
ATOM 1228 O O . PRO A 1 153 ? -33.962 -2.904 13.206 1.00 53.34 153 PRO A O 1
ATOM 1231 N N . LEU A 1 154 ? -32.426 -1.377 12.616 1.00 50.50 154 LEU A N 1
ATOM 1232 C CA . LEU A 1 154 ? -32.019 -2.074 11.391 1.00 50.50 154 LEU A CA 1
ATOM 1233 C C . LEU A 1 154 ? -31.197 -3.353 11.604 1.00 50.50 154 LEU A C 1
ATOM 1235 O O . LEU A 1 154 ? -31.116 -4.157 10.674 1.00 50.50 154 LEU A O 1
ATOM 1239 N N . LEU A 1 155 ? -30.613 -3.610 12.782 1.00 54.69 155 LEU A N 1
ATOM 1240 C CA . LEU A 1 155 ? -29.720 -4.769 12.971 1.00 54.69 155 LEU A CA 1
ATOM 1241 C C . LEU A 1 155 ? -30.054 -5.679 14.178 1.00 54.69 155 LEU A C 1
ATOM 1243 O O . LEU A 1 155 ? -29.200 -5.913 15.033 1.00 54.69 155 LEU A O 1
ATOM 1247 N N . PRO A 1 156 ? -31.208 -6.374 14.196 1.00 51.50 156 PRO A N 1
ATOM 1248 C CA . PRO A 1 156 ? -31.419 -7.513 15.096 1.00 51.50 156 PRO A CA 1
ATOM 1249 C C . PRO A 1 156 ? -30.590 -8.766 14.723 1.00 51.50 156 PRO A C 1
ATOM 1251 O O . PRO A 1 156 ? -30.789 -9.827 15.301 1.00 51.50 156 PRO A O 1
ATOM 1254 N N . ARG A 1 157 ? -29.671 -8.690 13.743 1.00 55.19 157 ARG A N 1
ATOM 1255 C CA . ARG A 1 157 ? -28.928 -9.847 13.193 1.00 55.19 157 ARG A CA 1
ATOM 1256 C C . ARG A 1 157 ? -27.455 -9.942 13.602 1.00 55.19 157 ARG A C 1
ATOM 1258 O O . ARG A 1 157 ? -26.785 -10.880 13.194 1.00 55.19 157 ARG A O 1
ATOM 1265 N N . LEU A 1 158 ? -26.939 -8.999 14.394 1.00 58.75 158 LEU A N 1
ATOM 1266 C CA . LEU A 1 158 ? -25.548 -9.041 14.873 1.00 58.75 158 LEU A CA 1
ATOM 1267 C C . LEU A 1 158 ? -25.369 -9.817 16.190 1.00 58.75 158 LEU A C 1
ATOM 1269 O O . LEU A 1 158 ? -24.235 -10.005 16.635 1.00 58.75 158 LEU A O 1
ATOM 1273 N N . SER A 1 159 ? -26.455 -10.255 16.842 1.00 52.81 159 SER A N 1
ATOM 1274 C CA . SER A 1 159 ? -26.354 -10.996 18.102 1.00 52.81 159 SER A CA 1
ATOM 1275 C C . SER A 1 159 ? -25.730 -12.372 17.853 1.00 52.81 159 SER A C 1
ATOM 1277 O O . SER A 1 159 ? -26.382 -13.271 17.327 1.00 52.81 159 SER A O 1
ATOM 1279 N N . GLY A 1 160 ? -24.461 -12.527 18.226 1.00 57.53 160 GLY A N 1
ATOM 1280 C CA . GLY A 1 160 ? -23.716 -13.782 18.092 1.00 57.53 160 GLY A CA 1
ATOM 1281 C C . GLY A 1 160 ? -22.512 -13.714 17.156 1.00 57.53 160 GLY A C 1
ATOM 1282 O O . GLY A 1 160 ? -21.762 -14.687 17.094 1.00 57.53 160 GLY A O 1
ATOM 1283 N N . ASN A 1 161 ? -22.274 -12.582 16.482 1.00 64.19 161 ASN A N 1
ATOM 1284 C CA . ASN A 1 161 ? -21.147 -12.471 15.563 1.00 64.19 161 ASN A CA 1
ATOM 1285 C C . ASN A 1 161 ? -19.823 -12.218 16.295 1.00 64.19 161 ASN A C 1
ATOM 1287 O O . ASN A 1 161 ? -19.447 -11.077 16.564 1.00 64.19 161 ASN A O 1
ATOM 1291 N N . ARG A 1 162 ? -19.115 -13.313 16.605 1.00 66.94 162 ARG A N 1
ATOM 1292 C CA . ARG A 1 162 ? -17.847 -13.307 17.355 1.00 66.94 162 ARG A CA 1
ATOM 1293 C C . ARG A 1 162 ? -16.771 -12.440 16.713 1.00 66.94 162 ARG A C 1
ATOM 1295 O O . ARG A 1 162 ? -15.981 -11.846 17.429 1.00 66.94 162 ARG A O 1
ATOM 1302 N N . ILE A 1 163 ? -16.773 -12.291 15.386 1.00 72.56 163 ILE A N 1
ATOM 1303 C CA . ILE A 1 163 ? -15.734 -11.524 14.687 1.00 72.56 163 ILE A CA 1
ATOM 1304 C C . ILE A 1 163 ? -15.710 -10.036 15.051 1.00 72.56 163 ILE A C 1
ATOM 1306 O O . ILE A 1 163 ? -14.679 -9.403 14.878 1.00 72.56 163 ILE A O 1
ATOM 1310 N N . ILE A 1 164 ? -16.815 -9.466 15.543 1.00 77.62 164 ILE A N 1
ATOM 1311 C CA . ILE A 1 164 ? -16.851 -8.057 15.966 1.00 77.62 164 ILE A CA 1
ATOM 1312 C C . ILE A 1 164 ? -16.107 -7.879 17.293 1.00 77.62 164 ILE A C 1
ATOM 1314 O O . ILE A 1 164 ? -15.406 -6.885 17.468 1.00 77.62 164 ILE A O 1
ATOM 1318 N N . ASP A 1 165 ? -16.240 -8.849 18.197 1.00 75.25 165 ASP A N 1
ATOM 1319 C CA . ASP A 1 165 ? -15.627 -8.811 19.527 1.00 75.25 165 ASP A CA 1
ATOM 1320 C C . ASP A 1 165 ? -14.174 -9.316 19.470 1.00 75.25 165 ASP A C 1
ATOM 1322 O O . ASP A 1 165 ? -13.275 -8.725 20.064 1.00 75.25 165 ASP A O 1
ATOM 1326 N N . ASP A 1 166 ? -13.926 -10.349 18.661 1.00 83.38 166 ASP A N 1
ATOM 1327 C CA . ASP A 1 166 ? -12.630 -11.011 18.513 1.00 83.38 166 ASP A CA 1
ATOM 1328 C C . ASP A 1 166 ? -11.828 -10.487 17.303 1.00 83.38 166 ASP A C 1
ATOM 1330 O O . ASP A 1 166 ? -10.827 -11.092 16.911 1.00 83.38 166 ASP A O 1
ATOM 1334 N N . PHE A 1 167 ? -12.230 -9.360 16.688 1.00 88.25 167 PHE A N 1
ATOM 1335 C CA . PHE A 1 167 ? -11.626 -8.853 15.442 1.00 88.25 167 PHE A CA 1
ATOM 1336 C C . PHE A 1 167 ? -10.100 -8.763 15.528 1.00 88.25 167 PHE A C 1
ATOM 1338 O O . PHE A 1 167 ? -9.395 -9.191 14.616 1.00 88.25 167 PHE A O 1
ATOM 1345 N N . ALA A 1 168 ? -9.578 -8.240 16.641 1.00 84.00 168 ALA A N 1
ATOM 1346 C CA . ALA A 1 168 ? -8.142 -8.091 16.859 1.00 84.00 168 ALA A CA 1
ATOM 1347 C C . ALA A 1 168 ? -7.385 -9.432 16.811 1.00 84.00 168 ALA A C 1
ATOM 1349 O O . ALA A 1 168 ? -6.261 -9.478 16.300 1.00 84.00 168 ALA A O 1
ATOM 1350 N N . ALA A 1 169 ? -8.006 -10.500 17.320 1.00 85.31 169 ALA A N 1
ATOM 1351 C CA . ALA A 1 169 ? -7.452 -11.850 17.354 1.00 85.31 169 ALA A CA 1
ATOM 1352 C C . ALA A 1 169 ? -7.615 -12.579 16.010 1.00 85.31 169 ALA A C 1
ATOM 1354 O O . ALA A 1 169 ? -6.736 -13.336 15.609 1.00 85.31 169 ALA A O 1
ATOM 1355 N N . CYS A 1 170 ? -8.713 -12.339 15.287 1.00 87.94 170 CYS A N 1
ATOM 1356 C CA . CYS A 1 170 ? -8.983 -12.992 14.004 1.00 87.94 170 CYS A CA 1
ATOM 1357 C C . CYS A 1 170 ? -8.304 -12.304 12.807 1.00 87.94 170 CYS A C 1
ATOM 1359 O O . CYS A 1 170 ? -7.999 -12.954 11.803 1.00 87.94 170 CYS A O 1
ATOM 1361 N N . CYS A 1 171 ? -8.085 -10.990 12.874 1.00 92.06 171 CYS A N 1
ATOM 1362 C CA . CYS A 1 171 ? -7.516 -10.215 11.778 1.00 92.06 171 CYS A CA 1
ATOM 1363 C C . CYS A 1 171 ? -5.992 -10.374 11.738 1.00 92.06 171 CYS A C 1
ATOM 1365 O O . CYS A 1 171 ? -5.284 -9.950 12.651 1.00 92.06 171 CYS A O 1
ATOM 1367 N N . HIS A 1 172 ? -5.478 -10.947 10.654 1.00 92.50 172 HIS A N 1
ATOM 1368 C CA . HIS A 1 172 ? -4.045 -11.096 10.420 1.00 92.50 172 HIS A CA 1
ATOM 1369 C C . HIS A 1 172 ? -3.575 -10.056 9.404 1.00 92.50 172 HIS A C 1
ATOM 1371 O O . HIS A 1 172 ? -4.243 -9.808 8.400 1.00 92.50 172 HIS A O 1
ATOM 1377 N N . THR A 1 173 ? -2.428 -9.445 9.681 1.00 92.75 173 THR A N 1
ATOM 1378 C CA . THR A 1 173 ? -1.778 -8.478 8.799 1.00 92.75 173 THR A CA 1
ATOM 1379 C C . THR A 1 173 ? -0.596 -9.129 8.102 1.00 92.75 173 THR A C 1
ATOM 1381 O O . THR A 1 173 ? 0.131 -9.928 8.691 1.00 92.75 173 THR A O 1
ATOM 1384 N N . HIS A 1 174 ? -0.409 -8.785 6.833 1.00 90.00 174 HIS A N 1
ATOM 1385 C CA . HIS A 1 174 ? 0.694 -9.271 6.019 1.00 90.00 174 HIS A CA 1
ATOM 1386 C C . HIS A 1 174 ? 1.258 -8.103 5.221 1.00 90.00 174 HIS A C 1
ATOM 1388 O O . HIS A 1 174 ? 0.508 -7.410 4.535 1.00 90.00 174 HIS A O 1
ATOM 1394 N N . SER A 1 175 ? 2.576 -7.933 5.273 1.00 85.56 175 SER A N 1
ATOM 1395 C CA . SER A 1 175 ? 3.301 -6.980 4.442 1.00 85.56 175 SER A CA 1
ATOM 1396 C C . SER A 1 175 ? 4.166 -7.751 3.448 1.00 85.56 175 SER A C 1
ATOM 1398 O O . SER A 1 175 ? 5.005 -8.561 3.836 1.00 85.56 175 SER A O 1
ATOM 1400 N N . LEU A 1 176 ? 3.913 -7.555 2.151 1.00 81.88 176 LEU A N 1
ATOM 1401 C CA . LEU A 1 176 ? 4.498 -8.363 1.067 1.00 81.88 176 LEU A CA 1
ATOM 1402 C C . LEU A 1 176 ? 5.505 -7.585 0.202 1.00 81.88 176 LEU A C 1
ATOM 1404 O O . LEU A 1 176 ? 5.990 -8.104 -0.803 1.00 81.88 176 LEU A O 1
ATOM 1408 N N . HIS A 1 177 ? 5.832 -6.345 0.579 1.00 75.56 177 HIS A N 1
ATOM 1409 C CA . HIS A 1 177 ? 6.607 -5.418 -0.251 1.00 75.56 177 HIS A CA 1
ATOM 1410 C C . HIS A 1 177 ? 8.043 -5.897 -0.538 1.00 75.56 177 HIS A C 1
ATOM 1412 O O . HIS A 1 177 ? 8.527 -5.712 -1.652 1.00 75.56 177 HIS A O 1
ATOM 1418 N N . ILE A 1 178 ? 8.717 -6.552 0.416 1.00 77.88 178 ILE A N 1
ATOM 1419 C CA . ILE A 1 178 ? 10.102 -7.030 0.229 1.00 77.88 178 ILE A CA 1
ATOM 1420 C C . ILE A 1 178 ? 10.148 -8.298 -0.628 1.00 77.88 178 ILE A C 1
ATOM 1422 O O . ILE A 1 178 ? 10.956 -8.397 -1.548 1.00 77.88 178 ILE A O 1
ATOM 1426 N N . GLN A 1 179 ? 9.266 -9.264 -0.355 1.00 80.06 179 GLN A N 1
ATOM 1427 C CA . GLN A 1 179 ? 9.311 -10.592 -0.981 1.00 80.06 179 GLN A CA 1
ATOM 1428 C C . GLN A 1 179 ? 9.127 -10.535 -2.505 1.00 80.06 179 GLN A C 1
ATOM 1430 O O . GLN A 1 179 ? 9.690 -11.358 -3.221 1.00 80.06 179 GLN A O 1
ATOM 1435 N N . GLY A 1 180 ? 8.378 -9.548 -3.008 1.00 81.00 180 GLY A N 1
ATOM 1436 C CA . GLY A 1 180 ? 8.169 -9.361 -4.445 1.00 81.00 180 GLY A CA 1
ATOM 1437 C C . GLY A 1 180 ? 9.334 -8.698 -5.191 1.00 81.00 180 GLY A C 1
ATOM 1438 O O . GLY A 1 180 ? 9.449 -8.891 -6.396 1.00 81.00 180 GLY A O 1
ATOM 1439 N N . ARG A 1 181 ? 10.210 -7.934 -4.515 1.00 85.56 181 ARG A N 1
ATOM 1440 C CA . ARG A 1 181 ? 11.246 -7.107 -5.177 1.00 85.56 181 ARG A CA 1
ATOM 1441 C C . ARG A 1 181 ? 12.467 -7.892 -5.661 1.00 85.56 181 ARG A C 1
ATOM 1443 O O . ARG A 1 181 ? 13.194 -7.407 -6.520 1.00 85.56 181 ARG A O 1
ATOM 1450 N N . SER A 1 182 ? 12.701 -9.081 -5.114 1.00 86.31 182 SER A N 1
ATOM 1451 C CA . SER A 1 182 ? 13.839 -9.943 -5.479 1.00 86.31 182 SER A CA 1
ATOM 1452 C C . SER A 1 182 ? 13.401 -11.355 -5.870 1.00 86.31 182 SER A C 1
ATOM 1454 O O . SER A 1 182 ? 14.183 -12.300 -5.790 1.00 86.31 182 SER A O 1
ATOM 1456 N N . ALA A 1 183 ? 12.139 -11.505 -6.276 1.00 89.06 183 ALA A N 1
ATOM 1457 C CA . ALA A 1 183 ? 11.648 -12.734 -6.877 1.00 89.06 183 ALA A CA 1
ATOM 1458 C C . ALA A 1 183 ? 12.228 -12.918 -8.291 1.00 89.06 183 ALA A C 1
ATOM 1460 O O . ALA A 1 183 ? 12.698 -11.969 -8.921 1.00 89.06 183 ALA A O 1
ATOM 1461 N N . MET A 1 184 ? 12.173 -14.148 -8.804 1.00 91.31 184 MET A N 1
ATOM 1462 C CA . MET A 1 184 ? 12.517 -14.415 -10.200 1.00 91.31 184 MET A CA 1
ATOM 1463 C C . MET A 1 184 ? 11.565 -13.616 -11.113 1.00 91.31 184 MET A C 1
ATOM 1465 O O . MET A 1 184 ? 10.351 -13.682 -10.898 1.00 91.31 184 MET A O 1
ATOM 1469 N N . PRO A 1 185 ? 12.075 -12.849 -12.099 1.00 92.19 185 PRO A N 1
ATOM 1470 C CA . PRO A 1 185 ? 11.226 -12.033 -12.966 1.00 92.19 185 PRO A CA 1
ATOM 1471 C C . PRO A 1 185 ? 10.261 -12.916 -13.760 1.00 92.19 185 PRO A C 1
ATOM 1473 O O . PRO A 1 185 ? 10.537 -14.095 -13.980 1.00 92.19 185 PRO A O 1
ATOM 1476 N N . SER A 1 186 ? 9.128 -12.366 -14.198 1.00 91.75 186 SER A N 1
ATOM 1477 C CA . SER A 1 186 ? 8.277 -13.033 -15.193 1.00 91.75 186 SER A CA 1
ATOM 1478 C C . SER A 1 186 ? 8.976 -13.095 -16.553 1.00 91.75 186 SER A C 1
ATOM 1480 O O . SER A 1 186 ? 9.911 -12.332 -16.788 1.00 91.75 186 SER A O 1
ATOM 1482 N N . ASN A 1 187 ? 8.532 -13.960 -17.477 1.00 92.25 187 ASN A N 1
ATOM 1483 C CA . ASN A 1 187 ? 9.086 -13.935 -18.840 1.00 92.25 187 ASN A CA 1
ATOM 1484 C C . ASN A 1 187 ? 8.877 -12.557 -19.484 1.00 92.25 187 ASN A C 1
ATOM 1486 O O . ASN A 1 187 ? 9.777 -12.058 -20.145 1.00 92.25 187 ASN A O 1
ATOM 1490 N N . PHE A 1 188 ? 7.738 -11.910 -19.215 1.00 91.44 188 PHE A N 1
ATOM 1491 C CA . PHE A 1 188 ? 7.483 -10.538 -19.650 1.00 91.44 188 PHE A CA 1
ATOM 1492 C C . PHE A 1 188 ? 8.534 -9.553 -19.110 1.00 91.44 188 PHE A C 1
ATOM 1494 O O . PHE A 1 188 ? 9.108 -8.794 -19.885 1.00 91.44 188 PHE A O 1
ATOM 1501 N N . ASP A 1 189 ? 8.821 -9.576 -17.804 1.00 92.50 189 ASP A N 1
ATOM 1502 C CA . ASP A 1 189 ? 9.813 -8.675 -17.198 1.00 92.50 189 ASP A CA 1
ATOM 1503 C C . ASP A 1 189 ? 11.245 -9.012 -17.637 1.00 92.50 189 ASP A C 1
ATOM 1505 O O . ASP A 1 189 ? 12.075 -8.114 -17.770 1.00 92.50 189 ASP A O 1
ATOM 1509 N N . ALA A 1 190 ? 11.542 -10.291 -17.887 1.00 93.62 190 ALA A N 1
ATOM 1510 C CA . ALA A 1 190 ? 12.826 -10.736 -18.418 1.00 93.62 190 ALA A CA 1
ATOM 1511 C C . ALA A 1 190 ? 13.038 -10.234 -19.855 1.00 93.62 190 ALA A C 1
ATOM 1513 O O . ALA A 1 190 ? 14.078 -9.637 -20.143 1.00 93.62 190 ALA A O 1
ATOM 1514 N N . ASP A 1 191 ? 12.039 -10.403 -20.725 1.00 93.62 191 ASP A N 1
ATOM 1515 C CA . ASP A 1 191 ? 12.053 -9.893 -22.097 1.00 93.62 191 ASP A CA 1
ATOM 1516 C C . ASP A 1 191 ? 12.156 -8.362 -22.101 1.00 93.62 191 ASP A C 1
ATOM 1518 O O . ASP A 1 191 ? 12.952 -7.791 -22.851 1.00 93.62 191 ASP A O 1
ATOM 1522 N N . LEU A 1 192 ? 11.401 -7.678 -21.232 1.00 93.44 192 LEU A N 1
ATOM 1523 C CA . LEU A 1 192 ? 11.423 -6.220 -21.106 1.00 93.44 192 LEU A CA 1
ATOM 1524 C C . LEU A 1 192 ? 12.784 -5.719 -20.618 1.00 93.44 192 LEU A C 1
ATOM 1526 O O . LEU A 1 192 ? 13.370 -4.833 -21.240 1.00 93.44 192 LEU A O 1
ATOM 1530 N N . GLY A 1 193 ? 13.318 -6.309 -19.547 1.00 94.94 193 GLY A N 1
ATOM 1531 C CA . GLY A 1 193 ? 14.625 -5.958 -19.000 1.00 94.94 193 GLY A CA 1
ATOM 1532 C C . GLY A 1 193 ? 15.750 -6.168 -20.014 1.00 94.94 193 GLY A C 1
ATOM 1533 O O . GLY A 1 193 ? 16.593 -5.285 -20.194 1.00 94.94 193 GLY A O 1
ATOM 1534 N N . TYR A 1 194 ? 15.727 -7.293 -20.738 1.00 95.69 194 TYR A N 1
ATOM 1535 C CA . TYR A 1 194 ? 16.683 -7.569 -21.810 1.00 95.69 194 TYR A CA 1
ATOM 1536 C C . TYR A 1 194 ? 16.557 -6.557 -22.953 1.00 95.69 194 TYR A C 1
ATOM 1538 O O . TYR A 1 194 ? 17.554 -5.974 -23.374 1.00 95.69 194 TYR A O 1
ATOM 1546 N N . THR A 1 195 ? 15.332 -6.294 -23.413 1.00 94.38 195 THR A N 1
ATOM 1547 C CA . THR A 1 195 ? 15.047 -5.341 -24.496 1.00 94.38 195 THR A CA 1
ATOM 1548 C C . THR A 1 195 ? 15.526 -3.933 -24.148 1.00 94.38 195 THR A C 1
ATOM 1550 O O . THR A 1 195 ? 16.163 -3.273 -24.971 1.00 94.38 195 THR A O 1
ATOM 1553 N N . MET A 1 196 ? 15.279 -3.476 -22.916 1.00 93.81 196 MET A N 1
ATOM 1554 C CA . MET A 1 196 ? 15.729 -2.166 -22.443 1.00 93.81 196 MET A CA 1
ATOM 1555 C C . MET A 1 196 ? 17.258 -2.075 -22.380 1.00 93.81 196 MET A C 1
ATOM 1557 O O . MET A 1 196 ? 17.834 -1.100 -22.866 1.00 93.81 196 MET A O 1
ATOM 1561 N N . GLY A 1 197 ? 17.926 -3.094 -21.828 1.00 95.38 197 GLY A N 1
ATOM 1562 C CA . GLY A 1 197 ? 19.388 -3.136 -21.745 1.00 95.38 197 GLY A CA 1
ATOM 1563 C C . GLY A 1 197 ? 20.058 -3.208 -23.120 1.00 95.38 197 GLY A C 1
ATOM 1564 O O . GLY A 1 197 ? 20.995 -2.458 -23.399 1.00 95.38 197 GLY A O 1
ATOM 1565 N N . TYR A 1 198 ? 19.540 -4.056 -24.009 1.00 95.06 198 TYR A N 1
ATOM 1566 C CA . TYR A 1 198 ? 20.032 -4.185 -25.380 1.00 95.06 198 TYR A CA 1
ATOM 1567 C C . TYR A 1 198 ? 19.824 -2.889 -26.174 1.00 95.06 198 TYR A C 1
ATOM 1569 O O . TYR A 1 198 ? 20.749 -2.397 -26.822 1.00 95.06 198 TYR A O 1
ATOM 1577 N N . GLY A 1 199 ? 18.641 -2.275 -26.055 1.00 92.38 199 GLY A N 1
ATOM 1578 C CA . GLY A 1 199 ? 18.343 -0.973 -26.648 1.00 92.38 199 GLY A CA 1
ATOM 1579 C C . GLY A 1 199 ? 19.297 0.124 -26.167 1.00 92.38 199 GLY A C 1
ATOM 1580 O O . GLY A 1 199 ? 19.789 0.903 -26.981 1.00 92.38 199 GLY A O 1
ATOM 1581 N N . ALA A 1 200 ? 19.635 0.148 -24.874 1.00 93.62 200 ALA A N 1
ATOM 1582 C CA . ALA A 1 200 ? 20.605 1.099 -24.330 1.00 93.62 200 ALA A CA 1
ATOM 1583 C C . ALA A 1 200 ? 22.001 0.890 -24.938 1.00 93.62 200 ALA A C 1
ATOM 1585 O O . ALA A 1 200 ? 22.648 1.856 -25.344 1.00 93.62 200 ALA A O 1
ATOM 1586 N N . GLY A 1 201 ? 22.437 -0.367 -25.070 1.00 94.44 201 GLY A N 1
ATOM 1587 C CA . GLY A 1 201 ? 23.696 -0.720 -25.731 1.00 94.44 201 GLY A CA 1
ATOM 1588 C C . GLY A 1 201 ? 23.762 -0.240 -27.184 1.00 94.44 201 GLY A C 1
ATOM 1589 O O . GLY A 1 201 ? 24.776 0.322 -27.597 1.00 94.44 201 GLY A O 1
ATOM 1590 N N . LEU A 1 202 ? 22.669 -0.380 -27.942 1.00 93.44 202 LEU A N 1
ATOM 1591 C CA . LEU A 1 202 ? 22.580 0.118 -29.320 1.00 93.44 202 LEU A CA 1
ATOM 1592 C C . LEU A 1 202 ? 22.660 1.647 -29.403 1.00 93.44 202 LEU A C 1
ATOM 1594 O O . LEU A 1 202 ? 23.346 2.172 -30.281 1.00 93.44 202 LEU A O 1
ATOM 1598 N N . LEU A 1 203 ? 22.005 2.370 -28.490 1.00 90.50 203 LEU A N 1
ATOM 1599 C CA . LEU A 1 203 ? 22.092 3.834 -28.441 1.00 90.50 203 LEU A CA 1
ATOM 1600 C C . LEU A 1 203 ? 23.522 4.302 -28.141 1.00 90.50 203 LEU A C 1
ATOM 1602 O O . LEU A 1 203 ? 24.023 5.202 -28.817 1.00 90.50 203 LEU A O 1
ATOM 1606 N N . ILE A 1 204 ? 24.202 3.648 -27.192 1.00 93.19 204 ILE A N 1
ATOM 1607 C CA . ILE A 1 204 ? 25.611 3.921 -26.871 1.00 93.19 204 ILE A CA 1
ATOM 1608 C C . ILE A 1 204 ? 26.503 3.635 -28.083 1.00 93.19 204 ILE A C 1
ATOM 1610 O O . ILE A 1 204 ? 27.324 4.477 -28.443 1.00 93.19 204 ILE A O 1
ATOM 1614 N N . HIS A 1 205 ? 26.319 2.489 -28.745 1.00 93.44 205 HIS A N 1
ATOM 1615 C CA . HIS A 1 205 ? 27.075 2.126 -29.945 1.00 93.44 205 HIS A CA 1
ATOM 1616 C C . HIS A 1 205 ? 26.887 3.145 -31.080 1.00 93.44 205 HIS A C 1
ATOM 1618 O O . HIS A 1 205 ? 27.840 3.490 -31.773 1.00 93.44 205 HIS A O 1
ATOM 1624 N N . ALA A 1 206 ? 25.677 3.690 -31.224 1.00 91.81 206 ALA A N 1
ATOM 1625 C CA . ALA A 1 206 ? 25.360 4.748 -32.180 1.00 91.81 206 ALA A CA 1
ATOM 1626 C C . ALA A 1 206 ? 25.831 6.156 -31.746 1.00 91.81 206 ALA A C 1
ATOM 1628 O O . ALA A 1 206 ? 25.509 7.140 -32.418 1.00 91.81 206 ALA A O 1
ATOM 1629 N N . GLY A 1 207 ? 26.548 6.284 -30.622 1.00 92.44 207 GLY A N 1
ATOM 1630 C CA . GLY A 1 207 ? 27.041 7.561 -30.098 1.00 92.44 207 GLY A CA 1
ATOM 1631 C C . GLY A 1 207 ? 25.936 8.497 -29.594 1.00 92.44 207 GLY A C 1
ATOM 1632 O O . GLY A 1 207 ? 26.106 9.716 -29.604 1.00 92.44 207 GLY A O 1
ATOM 1633 N N . ARG A 1 208 ? 24.779 7.956 -29.193 1.00 86.12 208 ARG A N 1
ATOM 1634 C CA . ARG A 1 208 ? 23.615 8.723 -28.723 1.00 86.12 208 ARG A CA 1
ATOM 1635 C C . ARG A 1 208 ? 23.486 8.629 -27.198 1.00 86.12 208 ARG A C 1
ATOM 1637 O O . ARG A 1 208 ? 23.035 7.618 -26.672 1.00 86.12 208 ARG A O 1
ATOM 1644 N N . GLY A 1 209 ? 23.867 9.695 -26.490 1.00 84.94 209 GLY A N 1
ATOM 1645 C CA . GLY A 1 209 ? 23.695 9.841 -25.035 1.00 84.94 209 GLY A CA 1
ATOM 1646 C C . GLY A 1 209 ? 22.479 10.695 -24.644 1.00 84.94 209 GLY A C 1
ATOM 1647 O O . GLY A 1 209 ? 21.870 11.337 -25.497 1.00 84.94 209 GLY A O 1
ATOM 1648 N N . GLY A 1 210 ? 22.134 10.723 -23.350 1.00 85.31 210 GLY A N 1
ATOM 1649 C CA . GLY A 1 210 ? 21.030 11.548 -22.820 1.00 85.31 210 GLY A CA 1
ATOM 1650 C C . GLY A 1 210 ? 19.625 11.066 -23.210 1.00 85.31 210 GLY A C 1
ATOM 1651 O O . GLY A 1 210 ? 18.678 11.853 -23.228 1.00 85.31 210 GLY A O 1
ATOM 1652 N N . LEU A 1 211 ? 19.503 9.784 -23.559 1.00 87.00 211 LEU A N 1
ATOM 1653 C CA . LEU A 1 211 ? 18.259 9.141 -23.971 1.00 87.00 211 LEU A CA 1
ATOM 1654 C C . LEU A 1 211 ? 17.825 8.098 -22.934 1.00 87.00 211 LEU A C 1
ATOM 1656 O O . LEU A 1 211 ? 18.646 7.323 -22.448 1.00 87.00 211 LEU A O 1
ATOM 1660 N N . LEU A 1 212 ? 16.526 8.044 -22.653 1.00 88.94 212 LEU A N 1
ATOM 1661 C CA . LEU A 1 212 ? 15.858 6.962 -21.941 1.00 88.94 212 LEU A CA 1
ATOM 1662 C C . LEU A 1 212 ? 15.344 5.934 -22.954 1.00 88.94 212 LEU A C 1
ATOM 1664 O O . LEU A 1 212 ? 14.670 6.297 -23.917 1.00 88.94 212 LEU A O 1
ATOM 1668 N N . VAL A 1 213 ? 15.620 4.650 -22.733 1.00 89.56 213 VAL A N 1
ATOM 1669 C CA . VAL A 1 213 ? 15.049 3.581 -23.564 1.00 89.56 213 VAL A CA 1
ATOM 1670 C C . VAL A 1 213 ? 13.595 3.353 -23.166 1.00 89.56 213 VAL A C 1
ATOM 1672 O O . VAL A 1 213 ? 13.290 3.173 -21.988 1.00 89.56 213 VAL A O 1
ATOM 1675 N N . SER A 1 214 ? 12.705 3.331 -24.150 1.00 88.94 214 SER A N 1
ATOM 1676 C CA . SER A 1 214 ? 11.289 3.025 -23.981 1.00 88.94 214 SER A CA 1
ATOM 1677 C C . SER A 1 214 ? 10.872 1.927 -24.957 1.00 88.94 214 SER A C 1
ATOM 1679 O O . SER A 1 214 ? 11.295 1.924 -26.114 1.00 88.94 214 SER A O 1
ATOM 1681 N N . ALA A 1 215 ? 10.061 0.987 -24.477 1.00 89.06 215 ALA A N 1
ATOM 1682 C CA . ALA A 1 215 ? 9.450 -0.060 -25.282 1.00 89.06 215 ALA A CA 1
ATOM 1683 C C . ALA A 1 215 ? 7.938 0.186 -25.374 1.00 89.06 215 ALA A C 1
ATOM 1685 O O . ALA A 1 215 ? 7.263 0.395 -24.364 1.00 89.06 215 ALA A O 1
ATOM 1686 N N . GLU A 1 216 ? 7.413 0.164 -26.593 1.00 86.31 216 GLU A N 1
ATOM 1687 C CA . GLU A 1 216 ? 6.002 0.357 -26.919 1.00 86.31 216 GLU A CA 1
ATOM 1688 C C . GLU A 1 216 ? 5.382 -0.943 -27.443 1.00 86.31 216 GLU A C 1
ATOM 1690 O O . GLU A 1 216 ? 6.071 -1.798 -28.003 1.00 86.31 216 GLU A O 1
ATOM 1695 N N . GLY A 1 217 ? 4.058 -1.072 -27.312 1.00 85.56 217 GLY A N 1
ATOM 1696 C CA . GLY A 1 217 ? 3.333 -2.269 -27.750 1.00 85.56 217 GLY A CA 1
ATOM 1697 C C . GLY A 1 217 ? 3.466 -3.453 -26.789 1.00 85.56 217 GLY A C 1
ATOM 1698 O O . GLY A 1 217 ? 3.385 -4.596 -27.224 1.00 85.56 217 GLY A O 1
ATOM 1699 N N . LEU A 1 218 ? 3.672 -3.185 -25.494 1.00 87.50 218 LEU A N 1
ATOM 1700 C CA . LEU A 1 218 ? 3.879 -4.186 -24.437 1.00 87.50 218 LEU A CA 1
ATOM 1701 C C . LEU A 1 218 ? 2.693 -5.152 -24.239 1.00 87.50 218 LEU A C 1
ATOM 1703 O O . LEU A 1 218 ? 2.793 -6.128 -23.499 1.00 87.50 218 LEU A O 1
ATOM 1707 N N . GLU A 1 219 ? 1.544 -4.878 -24.857 1.00 83.44 219 GLU A N 1
ATOM 1708 C CA . GLU A 1 219 ? 0.396 -5.784 -24.903 1.00 83.44 219 GLU A CA 1
ATOM 1709 C C . GLU A 1 219 ? 0.565 -6.931 -25.908 1.00 83.44 219 GLU A C 1
ATOM 1711 O O . GLU A 1 219 ? -0.192 -7.901 -25.846 1.00 83.44 219 GLU A O 1
ATOM 1716 N N . LYS A 1 220 ? 1.524 -6.801 -26.830 1.00 86.06 220 LYS A N 1
ATOM 1717 C CA . LYS A 1 220 ? 1.856 -7.776 -27.873 1.00 86.06 220 LYS A CA 1
ATOM 1718 C C . LYS A 1 220 ? 2.991 -8.693 -27.424 1.00 86.06 220 LYS A C 1
ATOM 1720 O O . LYS A 1 220 ? 3.613 -8.469 -26.383 1.00 86.06 220 LYS A O 1
ATOM 1725 N N . ASP A 1 221 ? 3.282 -9.698 -28.245 1.00 86.75 221 ASP A N 1
ATOM 1726 C CA . ASP A 1 221 ? 4.466 -10.535 -28.074 1.00 86.75 221 ASP A CA 1
ATOM 1727 C C . ASP A 1 221 ? 5.750 -9.699 -28.168 1.00 86.75 221 ASP A C 1
ATOM 1729 O O . ASP A 1 221 ? 5.812 -8.713 -28.903 1.00 86.75 221 ASP A O 1
ATOM 1733 N N . ALA A 1 222 ? 6.795 -10.120 -27.449 1.00 88.31 222 ALA A N 1
ATOM 1734 C CA . ALA A 1 222 ? 8.062 -9.388 -27.369 1.00 88.31 222 ALA A CA 1
ATOM 1735 C C . ALA A 1 222 ? 8.712 -9.116 -28.737 1.00 88.31 222 ALA A C 1
ATOM 1737 O O . ALA A 1 222 ? 9.368 -8.095 -28.926 1.00 88.31 222 ALA A O 1
ATOM 1738 N N . ALA A 1 223 ? 8.481 -9.999 -29.714 1.00 88.94 223 ALA A N 1
ATOM 1739 C CA . ALA A 1 223 ? 8.954 -9.832 -31.087 1.00 88.94 223 ALA A CA 1
ATOM 1740 C C . ALA A 1 223 ? 8.324 -8.626 -31.814 1.00 88.94 223 ALA A C 1
ATOM 1742 O O . ALA A 1 223 ? 8.925 -8.095 -32.745 1.00 88.94 223 ALA A O 1
ATOM 1743 N N . ASP A 1 224 ? 7.142 -8.182 -31.380 1.00 89.19 224 ASP A N 1
ATOM 1744 C CA . ASP A 1 224 ? 6.378 -7.093 -31.994 1.00 89.19 224 ASP A CA 1
ATOM 1745 C C . ASP A 1 224 ? 6.525 -5.759 -31.244 1.00 89.19 224 ASP A C 1
ATOM 1747 O O . ASP A 1 224 ? 5.865 -4.765 -31.583 1.00 89.19 224 ASP A O 1
ATOM 1751 N N . TRP A 1 225 ? 7.368 -5.713 -30.209 1.00 91.44 225 TRP A N 1
ATOM 1752 C CA . TRP A 1 225 ? 7.636 -4.485 -29.471 1.00 91.44 225 TRP A CA 1
ATOM 1753 C C . TRP A 1 225 ? 8.430 -3.497 -30.321 1.00 91.44 225 TRP A C 1
ATOM 1755 O O . TRP A 1 225 ? 9.335 -3.850 -31.076 1.00 91.44 225 TRP A O 1
ATOM 1765 N N . THR A 1 226 ? 8.106 -2.213 -30.178 1.00 88.38 226 THR A N 1
ATOM 1766 C CA . THR A 1 226 ? 8.893 -1.136 -30.787 1.00 88.38 226 THR A CA 1
ATOM 1767 C C . THR A 1 226 ? 9.767 -0.490 -29.726 1.00 88.38 226 THR A C 1
ATOM 1769 O O . THR A 1 226 ? 9.258 -0.023 -28.713 1.00 88.38 226 THR A O 1
ATOM 1772 N N . VAL A 1 227 ? 11.075 -0.424 -29.972 1.00 88.94 227 VAL A N 1
ATOM 1773 C CA . VAL A 1 227 ? 12.036 0.183 -29.044 1.00 88.94 227 VAL A CA 1
ATOM 1774 C C . VAL A 1 227 ? 12.462 1.557 -29.552 1.00 88.94 227 VAL A C 1
ATOM 1776 O O . VAL A 1 227 ? 12.822 1.729 -30.722 1.00 88.94 227 VAL A O 1
ATOM 1779 N N . VAL A 1 228 ? 12.425 2.548 -28.667 1.00 86.62 228 VAL A N 1
ATOM 1780 C CA . VAL A 1 228 ? 12.788 3.937 -28.961 1.00 86.62 228 VAL A CA 1
ATOM 1781 C C . VAL A 1 228 ? 13.679 4.523 -27.867 1.00 86.62 228 VAL A C 1
ATOM 1783 O O . VAL A 1 228 ? 13.583 4.154 -26.701 1.00 86.62 228 VAL A O 1
ATOM 1786 N N . GLY A 1 229 ? 14.547 5.459 -28.241 1.00 85.62 229 GLY A N 1
ATOM 1787 C CA . GLY A 1 229 ? 15.232 6.364 -27.325 1.00 85.62 229 GLY A CA 1
ATOM 1788 C C . GLY A 1 229 ? 14.465 7.680 -27.219 1.00 85.62 229 GLY A C 1
ATOM 1789 O O . GLY A 1 229 ? 14.231 8.342 -28.232 1.00 85.62 229 GLY A O 1
ATOM 1790 N N . VAL A 1 230 ? 14.077 8.058 -26.006 1.00 84.75 230 VAL A N 1
ATOM 1791 C CA . VAL A 1 230 ? 13.372 9.306 -25.689 1.00 84.75 230 VAL A CA 1
ATOM 1792 C C . VAL A 1 230 ? 14.356 10.266 -25.036 1.00 84.75 230 VAL A C 1
ATOM 1794 O O . VAL A 1 230 ? 15.038 9.889 -24.087 1.00 84.75 230 VAL A O 1
ATOM 1797 N N . HIS A 1 231 ? 14.450 11.502 -25.522 1.00 81.00 231 HIS A N 1
ATOM 1798 C CA . HIS A 1 231 ? 15.302 12.504 -24.881 1.00 81.00 231 HIS A CA 1
ATOM 1799 C C . HIS A 1 231 ? 14.850 12.788 -23.450 1.00 81.00 231 HIS A C 1
ATOM 1801 O O . HIS A 1 231 ? 13.674 13.046 -23.198 1.00 81.00 231 HIS A O 1
ATOM 1807 N N . ILE A 1 232 ? 15.804 12.760 -22.521 1.00 77.25 232 ILE A N 1
ATOM 1808 C CA . ILE A 1 232 ? 15.577 13.213 -21.152 1.00 77.25 232 ILE A CA 1
ATOM 1809 C C . ILE A 1 232 ? 15.616 14.745 -21.190 1.00 77.25 232 ILE A C 1
ATOM 1811 O O . ILE A 1 232 ? 16.687 15.350 -21.184 1.00 77.25 232 ILE A O 1
ATOM 1815 N N . GLU A 1 233 ? 14.453 15.382 -21.314 1.00 64.94 233 GLU A N 1
ATOM 1816 C CA . GLU A 1 233 ? 14.336 16.839 -21.194 1.00 64.94 233 GLU A CA 1
ATOM 1817 C C . GLU A 1 233 ? 14.481 17.259 -19.720 1.00 64.94 233 GLU A C 1
ATOM 1819 O O . GLU A 1 233 ? 14.095 16.519 -18.814 1.00 64.94 233 GLU A O 1
ATOM 1824 N N . GLN A 1 234 ? 15.018 18.459 -19.465 1.00 50.72 234 GLN A N 1
ATOM 1825 C CA . GLN A 1 234 ? 15.170 19.009 -18.107 1.00 50.72 234 GLN A CA 1
ATOM 1826 C C . GLN A 1 234 ? 13.834 19.100 -17.344 1.00 50.72 234 GLN A C 1
ATOM 1828 O O . GLN A 1 234 ? 13.832 19.005 -16.124 1.00 50.72 234 GLN A O 1
ATOM 1833 N N . GLU A 1 235 ? 12.699 19.200 -18.044 1.00 45.28 235 GLU A N 1
ATOM 1834 C CA . GLU A 1 235 ? 11.354 19.183 -17.445 1.00 45.28 235 GLU A CA 1
ATOM 1835 C C . GLU A 1 235 ? 10.894 17.782 -16.997 1.00 45.28 235 GLU A C 1
ATOM 1837 O O . GLU A 1 235 ? 10.005 17.676 -16.162 1.00 45.28 235 GLU A O 1
ATOM 1842 N N . ALA A 1 236 ? 11.501 16.702 -17.509 1.00 44.09 236 ALA A N 1
ATOM 1843 C CA . ALA A 1 236 ? 11.246 15.328 -17.056 1.00 44.09 236 ALA A CA 1
ATOM 1844 C C . ALA A 1 236 ? 12.128 14.925 -15.855 1.00 44.09 236 ALA A C 1
ATOM 1846 O O . ALA A 1 236 ? 11.875 13.907 -15.209 1.00 44.09 236 ALA A O 1
ATOM 1847 N N . LEU A 1 237 ? 13.158 15.722 -15.549 1.00 41.84 237 LEU A N 1
ATOM 1848 C CA . LEU A 1 237 ? 14.017 15.601 -14.373 1.00 41.84 237 LEU A CA 1
ATOM 1849 C C . LEU A 1 237 ? 13.502 16.534 -13.272 1.00 41.84 237 LEU A C 1
ATOM 1851 O O . LEU A 1 237 ? 14.045 17.611 -13.035 1.00 41.84 237 LEU A O 1
ATOM 1855 N N . HIS A 1 238 ? 12.455 16.115 -12.566 1.00 39.72 238 HIS A N 1
ATOM 1856 C CA . HIS A 1 238 ? 12.105 16.763 -11.307 1.00 39.72 238 HIS A CA 1
ATOM 1857 C C . HIS A 1 238 ? 13.117 16.335 -10.236 1.00 39.72 238 HIS A C 1
ATOM 1859 O O . HIS A 1 238 ? 13.142 15.179 -9.816 1.00 39.72 238 HIS A O 1
ATOM 1865 N N . VAL A 1 239 ? 13.966 17.264 -9.787 1.00 37.72 239 VAL A N 1
ATOM 1866 C CA . VAL A 1 239 ? 14.649 17.118 -8.497 1.00 37.72 239 VAL A CA 1
ATOM 1867 C C . VAL A 1 239 ? 13.555 17.262 -7.446 1.00 37.72 239 VAL A C 1
ATOM 1869 O O . VAL A 1 239 ? 13.020 18.351 -7.260 1.00 37.72 239 VAL A O 1
ATOM 1872 N N . PHE A 1 240 ? 13.146 16.151 -6.837 1.00 37.31 240 PHE A N 1
ATOM 1873 C CA . PHE A 1 240 ? 12.116 16.146 -5.804 1.00 37.31 240 PHE A CA 1
ATOM 1874 C C . PHE A 1 240 ? 12.638 16.869 -4.554 1.00 37.31 240 PHE A C 1
ATOM 1876 O O . PHE A 1 240 ? 13.237 16.259 -3.677 1.00 37.31 240 PHE A O 1
ATOM 1883 N N . SER A 1 241 ? 12.419 18.179 -4.482 1.00 35.62 241 SER A N 1
ATOM 1884 C CA . SER A 1 241 ? 12.352 18.926 -3.229 1.00 35.62 241 SER A CA 1
ATOM 1885 C C . SER A 1 241 ? 10.929 19.469 -3.129 1.00 35.62 241 SER A C 1
ATOM 1887 O O . SER A 1 241 ? 10.566 20.362 -3.890 1.00 35.62 241 SER A O 1
ATOM 1889 N N . ASP A 1 242 ? 10.135 18.859 -2.252 1.00 38.03 242 ASP A N 1
ATOM 1890 C CA . ASP A 1 242 ? 8.734 19.167 -1.939 1.00 38.03 242 ASP A CA 1
ATOM 1891 C C . ASP A 1 242 ? 7.716 19.014 -3.084 1.00 38.03 242 ASP A C 1
ATOM 1893 O O . ASP A 1 242 ? 7.536 19.851 -3.971 1.00 38.03 242 ASP A O 1
ATOM 1897 N N . VAL A 1 243 ? 6.974 17.904 -3.028 1.00 39.28 243 VAL A N 1
ATOM 1898 C CA . VAL A 1 243 ? 5.897 17.582 -3.967 1.00 39.28 243 VAL A CA 1
ATOM 1899 C C . VAL A 1 243 ? 4.625 18.348 -3.595 1.00 39.28 243 VAL A C 1
ATOM 1901 O O . VAL A 1 243 ? 3.772 17.854 -2.858 1.00 39.28 243 VAL A O 1
ATOM 1904 N N . SER A 1 244 ? 4.435 19.526 -4.191 1.00 38.09 244 SER A N 1
ATOM 1905 C CA . SER A 1 244 ? 3.085 20.066 -4.395 1.00 38.09 244 SER A CA 1
ATOM 1906 C C . SER A 1 244 ? 2.384 19.237 -5.486 1.00 38.09 244 SER A C 1
ATOM 1908 O O . SER A 1 244 ? 2.568 19.408 -6.690 1.00 38.09 244 SER A O 1
ATOM 1910 N N . ASN A 1 245 ? 1.630 18.236 -5.028 1.00 41.41 245 ASN A N 1
ATOM 1911 C CA . ASN A 1 245 ? 0.945 17.218 -5.825 1.00 41.41 245 ASN A CA 1
ATOM 1912 C C . ASN A 1 245 ? -0.202 17.804 -6.670 1.00 41.41 245 ASN A C 1
ATOM 1914 O O . ASN A 1 245 ? -1.363 17.725 -6.282 1.00 41.41 245 ASN A O 1
ATOM 1918 N N . ASN A 1 246 ? 0.099 18.301 -7.870 1.00 34.22 246 ASN A N 1
ATOM 1919 C CA . ASN A 1 246 ? -0.908 18.562 -8.910 1.00 34.22 246 ASN A CA 1
ATOM 1920 C C . ASN A 1 246 ? -0.961 17.431 -9.957 1.00 34.22 246 ASN A C 1
ATOM 1922 O O . ASN A 1 246 ? -1.158 17.650 -11.154 1.00 34.22 246 ASN A O 1
ATOM 1926 N N . HIS A 1 247 ? -0.766 16.186 -9.517 1.00 40.50 247 HIS A N 1
ATOM 1927 C CA . HIS A 1 247 ? -0.986 15.027 -10.371 1.00 40.50 247 HIS A CA 1
ATOM 1928 C C . HIS A 1 247 ? -2.481 14.737 -10.474 1.00 40.50 247 HIS A C 1
ATOM 1930 O O . HIS A 1 247 ? -3.119 14.288 -9.524 1.00 40.50 247 HIS A O 1
ATOM 1936 N N . THR A 1 248 ? -3.031 14.954 -11.670 1.00 35.75 248 THR A N 1
ATOM 1937 C CA . THR A 1 248 ? -4.291 14.323 -12.064 1.00 35.75 248 THR A CA 1
ATOM 1938 C C . THR A 1 248 ? -4.113 12.808 -11.927 1.00 35.75 248 THR A C 1
ATOM 1940 O O . THR A 1 248 ? -3.187 12.260 -12.534 1.00 35.75 248 THR A O 1
ATOM 1943 N N . PRO A 1 249 ? -4.934 12.114 -11.119 1.00 39.78 249 PRO A N 1
ATOM 1944 C CA . PRO A 1 249 ? -4.766 10.687 -10.885 1.00 39.78 249 PRO A CA 1
ATOM 1945 C C . PRO A 1 249 ? -4.942 9.936 -12.207 1.00 39.78 249 PRO A C 1
ATOM 1947 O O . PRO A 1 249 ? -6.048 9.781 -12.727 1.00 39.78 249 PRO A O 1
ATOM 1950 N N . ARG A 1 250 ? -3.825 9.502 -12.804 1.00 43.22 250 ARG A N 1
ATOM 1951 C CA . ARG A 1 250 ? -3.852 8.722 -14.038 1.00 43.22 250 ARG A CA 1
ATOM 1952 C C . ARG A 1 250 ? -4.207 7.284 -13.693 1.00 43.22 250 ARG A C 1
ATOM 1954 O O . ARG A 1 250 ? -3.377 6.516 -13.221 1.00 43.22 250 ARG A O 1
ATOM 1961 N N . VAL A 1 251 ? -5.437 6.939 -14.064 1.00 44.62 251 VAL A N 1
ATOM 1962 C CA . VAL A 1 251 ? -6.071 5.621 -13.970 1.00 44.62 251 VAL A CA 1
ATOM 1963 C C . VAL A 1 251 ? -6.547 5.290 -12.555 1.00 44.62 251 VAL A C 1
ATOM 1965 O O . VAL A 1 251 ? -6.024 4.400 -11.889 1.00 44.62 251 VAL A O 1
ATOM 1968 N N . ILE A 1 252 ? -7.650 5.930 -12.150 1.00 48.81 252 ILE A N 1
ATOM 1969 C CA . ILE A 1 252 ? -8.639 5.228 -11.327 1.00 48.81 252 ILE A CA 1
ATOM 1970 C C . ILE A 1 252 ? -9.073 4.038 -12.184 1.00 48.81 252 ILE A C 1
ATOM 1972 O O . ILE A 1 252 ? -9.778 4.188 -13.178 1.00 48.81 252 ILE A O 1
ATOM 1976 N N . CYS A 1 253 ? -8.547 2.854 -11.884 1.00 52.34 253 CYS A N 1
ATOM 1977 C CA . CYS A 1 253 ? -9.133 1.644 -12.431 1.00 52.34 253 CYS A CA 1
ATOM 1978 C C . CYS A 1 253 ? -10.569 1.620 -11.904 1.00 52.34 253 CYS A C 1
ATOM 1980 O O . CYS A 1 253 ? -10.739 1.630 -10.684 1.00 52.34 253 CYS A O 1
ATOM 1982 N N . ASP A 1 254 ? -11.571 1.586 -12.785 1.00 55.00 254 ASP A N 1
ATOM 1983 C CA . ASP A 1 254 ? -12.961 1.308 -12.413 1.00 55.00 254 ASP A CA 1
ATOM 1984 C C . ASP A 1 254 ? -13.029 -0.108 -11.832 1.00 55.00 254 ASP A C 1
ATOM 1986 O O . ASP A 1 254 ? -13.339 -1.100 -12.498 1.00 55.00 254 ASP A O 1
ATOM 1990 N N . LEU A 1 255 ? -12.632 -0.238 -10.569 1.00 60.16 255 LEU A N 1
ATOM 1991 C CA . LEU A 1 255 ? -12.774 -1.472 -9.836 1.00 60.16 255 LEU A CA 1
ATOM 1992 C C . LEU A 1 255 ? -14.274 -1.676 -9.623 1.00 60.16 255 LEU A C 1
ATOM 1994 O O . LEU A 1 255 ? -14.947 -0.751 -9.165 1.00 60.16 255 LEU A O 1
ATOM 1998 N N . PRO A 1 256 ? -14.800 -2.892 -9.851 1.00 64.62 256 PRO A N 1
ATOM 1999 C CA . PRO A 1 256 ? -16.170 -3.212 -9.481 1.00 64.62 256 PRO A CA 1
ATOM 2000 C C . PRO A 1 256 ? -16.430 -2.811 -8.028 1.00 64.62 256 PRO A C 1
ATOM 2002 O O . PRO A 1 256 ? -15.512 -2.891 -7.199 1.00 64.62 256 PRO A O 1
ATOM 2005 N N . GLU A 1 257 ? -17.665 -2.421 -7.709 1.00 64.00 257 GLU A N 1
ATOM 2006 C CA . GLU A 1 257 ? -18.070 -2.146 -6.326 1.00 64.00 257 GLU A CA 1
ATOM 2007 C C . GLU A 1 257 ? -17.573 -3.259 -5.390 1.00 64.00 257 GLU A C 1
ATOM 2009 O O . GLU A 1 257 ? -17.602 -4.429 -5.787 1.00 64.00 257 GLU A O 1
ATOM 2014 N N . PRO A 1 258 ? -17.130 -2.948 -4.156 1.00 64.88 258 PRO A N 1
ATOM 2015 C CA . PRO A 1 258 ? -16.569 -3.943 -3.241 1.00 64.88 258 PRO A CA 1
ATOM 2016 C C . PRO A 1 258 ? -17.414 -5.218 -3.087 1.00 64.88 258 PRO A C 1
ATOM 2018 O O . PRO A 1 258 ? -16.852 -6.306 -2.992 1.00 64.88 258 PRO A O 1
ATOM 2021 N N . SER A 1 259 ? -18.744 -5.097 -3.139 1.00 63.34 259 SER A N 1
ATOM 2022 C CA . SER A 1 259 ? -19.714 -6.203 -3.085 1.00 63.34 259 SER A CA 1
ATOM 2023 C C . SER A 1 259 ? -19.711 -7.122 -4.316 1.00 63.34 259 SER A C 1
ATOM 2025 O O . SER A 1 259 ? -20.106 -8.279 -4.212 1.00 63.34 259 SER A O 1
ATOM 2027 N N . LYS A 1 260 ? -19.262 -6.632 -5.477 1.00 68.94 260 LYS A N 1
ATOM 2028 C CA . LYS A 1 260 ? -19.193 -7.360 -6.758 1.00 68.94 260 LYS A CA 1
ATOM 2029 C C . LYS A 1 260 ? -17.812 -7.970 -7.024 1.00 68.94 260 LYS A C 1
ATOM 2031 O O . LYS A 1 260 ? -17.622 -8.645 -8.037 1.00 68.94 260 LYS A O 1
ATOM 2036 N N . ARG A 1 261 ? -16.833 -7.739 -6.144 1.00 75.12 261 ARG A N 1
ATOM 2037 C CA . ARG A 1 261 ? -15.473 -8.285 -6.275 1.00 75.12 261 ARG A CA 1
ATOM 2038 C C . ARG A 1 261 ? -15.469 -9.771 -5.907 1.00 75.12 261 ARG A C 1
ATOM 2040 O O . ARG A 1 261 ? -16.093 -10.180 -4.933 1.00 75.12 261 ARG A O 1
ATOM 2047 N N . ARG A 1 262 ? -14.756 -10.583 -6.691 1.00 76.50 262 ARG A N 1
ATOM 2048 C CA . ARG A 1 262 ? -14.610 -12.032 -6.478 1.00 76.50 262 ARG A CA 1
ATOM 2049 C C . ARG A 1 262 ? -13.166 -12.370 -6.138 1.00 76.50 262 ARG A C 1
ATOM 2051 O O . ARG A 1 262 ? -12.250 -11.766 -6.695 1.00 76.50 262 ARG A O 1
ATOM 2058 N N . PHE A 1 263 ? -12.977 -13.353 -5.264 1.00 83.00 263 PHE A N 1
ATOM 2059 C CA . PHE A 1 263 ? -11.668 -13.963 -5.060 1.00 83.00 263 PHE A CA 1
ATOM 2060 C C . PHE A 1 263 ? -11.300 -14.770 -6.303 1.00 83.00 263 PHE A C 1
ATOM 2062 O O . PHE A 1 263 ? -12.085 -15.592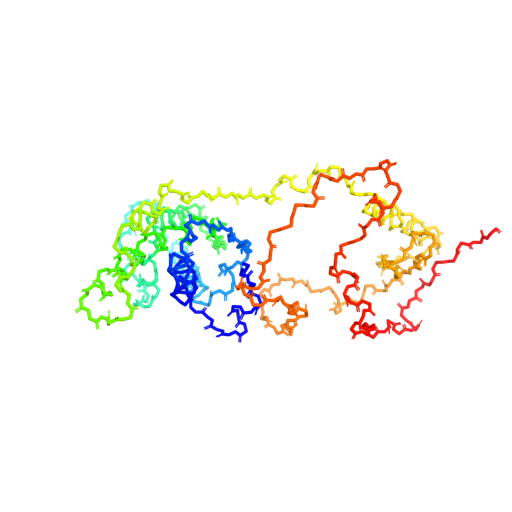 -6.771 1.00 83.00 263 PHE A O 1
ATOM 2069 N N . VAL A 1 264 ? -10.114 -14.507 -6.841 1.00 83.50 264 VAL A N 1
ATOM 2070 C CA . VAL A 1 264 ? -9.556 -15.234 -7.980 1.00 83.50 264 VAL A CA 1
ATOM 2071 C C . VAL A 1 264 ? -8.200 -15.758 -7.544 1.00 83.50 264 VAL A C 1
ATOM 2073 O O . VAL A 1 264 ? -7.340 -14.975 -7.146 1.00 83.50 264 VAL A O 1
ATOM 2076 N N . ASN A 1 265 ? -8.017 -17.075 -7.600 1.00 85.81 265 ASN A N 1
ATOM 2077 C CA . ASN A 1 265 ? -6.709 -17.681 -7.405 1.00 85.81 265 ASN A CA 1
ATOM 2078 C C . ASN A 1 265 ? -5.997 -17.741 -8.759 1.00 85.81 265 ASN A C 1
ATOM 2080 O O . ASN A 1 265 ? -6.430 -18.468 -9.649 1.00 85.81 265 ASN A O 1
ATOM 2084 N N . ILE A 1 266 ? -4.940 -16.945 -8.908 1.00 84.44 266 ILE A N 1
ATOM 2085 C CA . ILE A 1 266 ? -4.157 -16.850 -10.146 1.00 84.44 266 ILE A CA 1
ATOM 2086 C C . ILE A 1 266 ? -3.034 -17.896 -10.233 1.00 84.44 266 ILE A C 1
ATOM 2088 O O . ILE A 1 266 ? -2.471 -18.084 -11.305 1.00 84.44 266 ILE A O 1
ATOM 2092 N N . GLY A 1 267 ? -2.739 -18.605 -9.137 1.00 87.88 267 GLY A N 1
ATOM 2093 C CA . GLY A 1 267 ? -1.627 -19.552 -9.062 1.00 87.88 267 GLY A CA 1
ATOM 2094 C C . GLY A 1 267 ? -0.241 -18.884 -9.047 1.00 87.88 267 GLY A C 1
ATOM 2095 O O . GLY A 1 267 ? -0.127 -17.659 -9.127 1.00 87.88 267 GLY A O 1
ATOM 2096 N N . PRO A 1 268 ? 0.831 -19.681 -8.893 1.00 89.00 268 PRO A N 1
ATOM 2097 C CA . PRO A 1 268 ? 2.197 -19.182 -8.967 1.00 89.00 268 PRO A CA 1
ATOM 2098 C C . PRO A 1 268 ? 2.593 -18.860 -10.411 1.00 89.00 268 PRO A C 1
ATOM 2100 O O . PRO A 1 268 ? 2.106 -19.484 -11.357 1.00 89.00 268 PRO A O 1
ATOM 2103 N N . LEU A 1 269 ? 3.538 -17.932 -10.559 1.00 88.38 269 LEU A N 1
ATOM 2104 C CA . LEU A 1 269 ? 4.147 -17.575 -11.837 1.00 88.38 269 LEU A CA 1
ATOM 2105 C C . LEU A 1 269 ? 4.683 -18.824 -12.562 1.00 88.38 269 LEU A C 1
ATOM 2107 O O . LEU A 1 269 ? 5.367 -19.655 -11.964 1.00 88.38 269 LEU A O 1
ATOM 2111 N N . GLN A 1 270 ? 4.339 -18.961 -13.844 1.00 90.19 270 GLN A N 1
ATOM 2112 C CA . GLN A 1 270 ? 4.724 -20.092 -14.690 1.00 90.19 270 GLN A CA 1
ATOM 2113 C C . GLN A 1 270 ? 5.719 -19.647 -15.758 1.00 90.19 270 GLN A C 1
ATOM 2115 O O . GLN A 1 270 ? 5.550 -18.588 -16.351 1.00 90.19 270 GLN A O 1
ATOM 2120 N N . TYR A 1 271 ? 6.706 -20.495 -16.047 1.00 90.75 271 TYR A N 1
ATOM 2121 C CA . TYR A 1 271 ? 7.785 -20.197 -17.001 1.00 90.75 271 TYR A CA 1
ATOM 2122 C C . TYR A 1 271 ? 7.723 -21.052 -18.267 1.00 90.75 271 TYR A C 1
ATOM 2124 O O . TYR A 1 271 ? 8.087 -20.599 -19.348 1.00 90.75 271 TYR A O 1
ATOM 2132 N N . ASN A 1 272 ? 7.218 -22.281 -18.133 1.00 89.25 272 ASN A N 1
ATOM 2133 C CA . ASN A 1 272 ? 7.331 -23.315 -19.165 1.00 89.25 272 ASN A CA 1
ATOM 2134 C C . ASN A 1 272 ? 6.048 -23.521 -19.979 1.00 89.25 272 ASN A C 1
ATOM 2136 O O . ASN A 1 272 ? 6.049 -24.304 -20.922 1.00 89.25 272 ASN A O 1
ATOM 2140 N N . ILE A 1 273 ? 4.950 -22.856 -19.613 1.00 84.56 273 ILE A N 1
ATOM 2141 C CA . ILE A 1 273 ? 3.654 -22.983 -20.290 1.00 84.56 273 ILE A CA 1
ATOM 2142 C C . ILE A 1 273 ? 3.464 -21.736 -21.158 1.00 84.56 273 ILE A C 1
ATOM 2144 O O . ILE A 1 273 ? 3.166 -20.681 -20.598 1.00 84.56 273 ILE A O 1
ATOM 2148 N N . PRO A 1 274 ? 3.619 -21.808 -22.494 1.00 74.81 274 PRO A N 1
ATOM 2149 C CA . PRO A 1 274 ? 3.695 -20.619 -23.348 1.00 74.81 274 PRO A CA 1
ATOM 2150 C C . PRO A 1 274 ? 2.505 -19.657 -23.211 1.00 74.81 274 PRO A C 1
ATOM 2152 O O . PRO A 1 274 ? 2.702 -18.449 -23.108 1.00 74.81 274 PRO A O 1
ATOM 2155 N N . GLU A 1 275 ? 1.282 -20.189 -23.126 1.00 73.19 275 GLU A N 1
ATOM 2156 C CA . GLU A 1 275 ? 0.034 -19.410 -23.021 1.00 73.19 275 GLU A CA 1
ATOM 2157 C C . GLU A 1 275 ? -0.124 -18.662 -21.683 1.00 73.19 275 GLU A C 1
ATOM 2159 O O . GLU A 1 275 ? -0.853 -17.671 -21.583 1.00 73.19 275 GLU A O 1
ATOM 2164 N N . VAL A 1 276 ? 0.552 -19.137 -20.634 1.00 75.06 276 VAL A N 1
ATOM 2165 C CA . VAL A 1 276 ? 0.469 -18.575 -19.276 1.00 75.06 276 VAL A CA 1
ATOM 2166 C C . VAL A 1 276 ? 1.697 -17.727 -1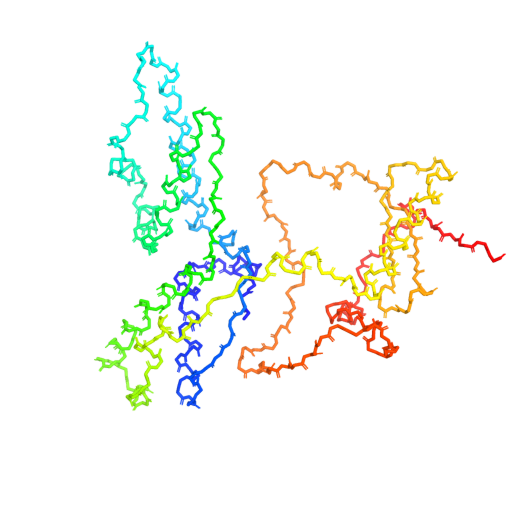8.960 1.00 75.06 276 VAL A C 1
ATOM 2168 O O . VAL A 1 276 ? 1.582 -16.675 -18.338 1.00 75.06 276 VAL A O 1
ATOM 2171 N N . ALA A 1 277 ? 2.868 -18.147 -19.431 1.00 75.19 277 ALA A N 1
ATOM 2172 C CA . ALA A 1 277 ? 4.145 -17.547 -19.079 1.00 75.19 277 ALA A CA 1
ATOM 2173 C C . ALA A 1 277 ? 4.354 -16.152 -19.684 1.00 75.19 277 ALA A C 1
ATOM 2175 O O . ALA A 1 277 ? 5.077 -15.340 -19.117 1.00 75.19 277 ALA A O 1
ATOM 2176 N N . ARG A 1 278 ? 3.699 -15.850 -20.814 1.00 69.75 278 ARG A N 1
ATOM 2177 C CA . ARG A 1 278 ? 3.802 -14.554 -21.513 1.00 69.75 278 ARG A CA 1
ATOM 2178 C C . ARG A 1 278 ? 2.699 -13.562 -21.146 1.00 69.75 278 ARG A C 1
ATOM 2180 O O . ARG A 1 278 ? 2.512 -12.551 -21.817 1.00 69.75 278 ARG A O 1
ATOM 2187 N N . GLN A 1 279 ? 1.916 -13.843 -20.107 1.00 71.12 279 GLN A N 1
ATOM 2188 C CA . GLN A 1 279 ? 0.818 -12.960 -19.733 1.00 71.12 279 GLN A CA 1
ATOM 2189 C C . GLN A 1 279 ? 1.343 -11.650 -19.133 1.00 71.12 279 GLN A C 1
ATOM 2191 O O . GLN A 1 279 ? 1.937 -11.639 -18.061 1.00 71.12 279 GLN A O 1
ATOM 2196 N N . CYS A 1 280 ? 1.048 -10.529 -19.793 1.00 72.00 280 CYS A N 1
ATOM 2197 C CA . CYS A 1 280 ? 1.228 -9.204 -19.210 1.00 72.00 280 CYS A CA 1
ATOM 2198 C C . CYS A 1 280 ? 0.114 -8.875 -18.198 1.00 72.00 280 CYS A C 1
ATOM 2200 O O . CYS A 1 280 ? -0.983 -9.456 -18.211 1.00 72.00 280 CYS A O 1
ATOM 2202 N N . VAL A 1 281 ? 0.390 -7.910 -17.317 1.00 77.25 281 VAL A N 1
ATOM 2203 C CA . VAL A 1 281 ? -0.538 -7.484 -16.263 1.00 77.25 281 VAL A CA 1
ATOM 2204 C C . VAL A 1 281 ? -1.859 -6.955 -16.831 1.00 77.25 281 VAL A C 1
ATOM 2206 O O . VAL A 1 281 ? -1.912 -6.275 -17.857 1.00 77.25 281 VAL A O 1
ATOM 2209 N N . ARG A 1 282 ? -2.965 -7.225 -16.127 1.00 72.19 282 ARG A N 1
ATOM 2210 C CA . ARG A 1 282 ? -4.318 -6.829 -16.557 1.00 72.19 282 ARG A CA 1
ATOM 2211 C C . ARG A 1 282 ? -4.462 -5.320 -16.781 1.00 72.19 282 ARG A C 1
ATOM 2213 O O . ARG A 1 282 ? -5.195 -4.914 -17.676 1.00 72.19 282 ARG A O 1
ATOM 2220 N N . SER A 1 283 ? -3.765 -4.499 -15.999 1.00 67.62 283 SER A N 1
ATOM 2221 C CA . SER A 1 283 ? -3.747 -3.040 -16.162 1.00 67.62 283 SER A CA 1
ATOM 2222 C C . SER A 1 283 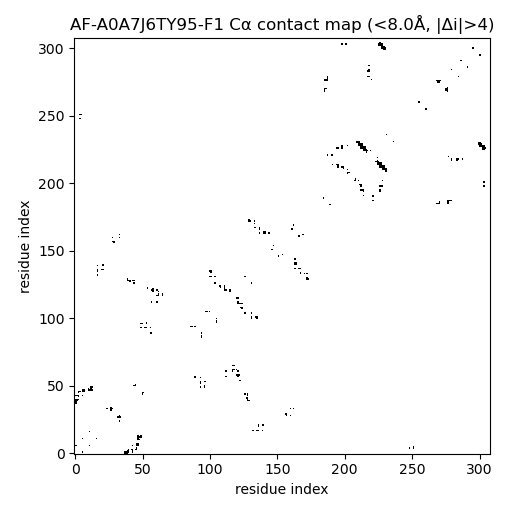? -3.213 -2.613 -17.532 1.00 67.62 283 SER A C 1
ATOM 2224 O O . SER A 1 283 ? -3.725 -1.662 -18.117 1.00 67.62 283 SER A O 1
ATOM 2226 N N . LEU A 1 284 ? -2.244 -3.349 -18.080 1.00 70.56 284 LEU A N 1
ATOM 2227 C CA . LEU A 1 284 ? -1.674 -3.096 -19.399 1.00 70.56 284 LEU A CA 1
ATOM 2228 C C . LEU A 1 284 ? -2.669 -3.472 -20.507 1.00 70.56 284 LEU A C 1
ATOM 2230 O O . LEU A 1 284 ? -2.913 -2.675 -21.410 1.00 70.56 284 LEU A O 1
ATOM 2234 N N . LYS A 1 285 ? -3.352 -4.616 -20.360 1.00 69.06 285 LYS A N 1
ATOM 2235 C CA . LYS A 1 285 ? -4.425 -5.061 -21.274 1.00 69.06 285 LYS A CA 1
ATOM 2236 C C . LYS A 1 285 ? -5.647 -4.135 -21.286 1.00 69.06 285 LYS A C 1
ATOM 2238 O O . LYS A 1 285 ? -6.336 -4.045 -22.292 1.00 69.06 285 LYS A O 1
ATOM 2243 N N . LEU A 1 286 ? -5.945 -3.465 -20.171 1.00 62.47 286 LEU A N 1
ATOM 2244 C CA . LEU A 1 286 ? -7.061 -2.516 -20.086 1.00 62.47 286 LEU A CA 1
ATOM 2245 C C . LEU A 1 286 ? -6.713 -1.158 -20.713 1.00 62.47 286 LEU A C 1
ATOM 2247 O O . LEU A 1 286 ? -7.575 -0.538 -21.332 1.00 62.47 286 LEU A O 1
ATOM 2251 N N . ARG A 1 287 ? -5.456 -0.702 -20.620 1.00 57.88 287 ARG A N 1
ATOM 2252 C CA . ARG A 1 287 ? -5.028 0.578 -21.214 1.00 57.88 287 ARG A CA 1
ATOM 2253 C C . ARG A 1 287 ? -5.138 0.598 -22.737 1.00 57.88 287 ARG A C 1
ATOM 2255 O O . ARG A 1 287 ? -5.533 1.619 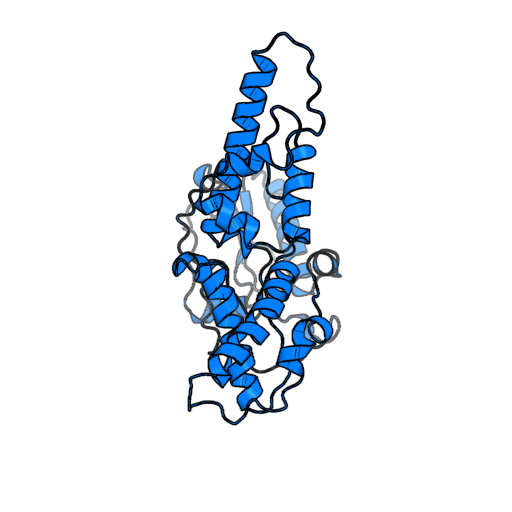-23.286 1.00 57.88 287 ARG A O 1
ATOM 2262 N N . SER A 1 288 ? -4.868 -0.516 -23.414 1.00 52.34 288 SER A N 1
ATOM 2263 C CA . SER A 1 288 ? -5.034 -0.607 -24.873 1.00 52.34 288 SER A CA 1
ATOM 2264 C C . SER A 1 288 ? -6.496 -0.463 -25.320 1.00 52.34 288 SER A C 1
ATOM 2266 O O . SER A 1 288 ? -6.749 0.003 -26.428 1.00 52.34 288 SER A O 1
ATOM 2268 N N . SER A 1 289 ? -7.461 -0.788 -24.449 1.00 49.53 289 SER A N 1
ATOM 2269 C CA . SER A 1 289 ? -8.899 -0.669 -24.736 1.00 49.53 289 SER A CA 1
ATOM 2270 C C . SER A 1 289 ? -9.484 0.735 -24.521 1.00 49.53 289 SER A C 1
ATOM 2272 O O . SER A 1 289 ? -10.529 1.044 -25.085 1.00 49.53 289 SER A O 1
ATOM 2274 N N . ILE A 1 290 ? -8.811 1.597 -23.745 1.00 49.19 290 ILE A N 1
ATOM 2275 C CA . ILE A 1 290 ? -9.299 2.941 -23.360 1.00 49.19 290 ILE A CA 1
ATOM 2276 C C . ILE A 1 290 ? -8.729 4.046 -24.284 1.00 49.19 290 ILE A C 1
ATOM 2278 O O . ILE A 1 290 ? -9.016 5.229 -24.123 1.00 49.19 290 ILE A O 1
ATOM 2282 N N . GLY A 1 291 ? -7.996 3.662 -25.332 1.00 42.25 291 GLY A N 1
ATOM 2283 C CA . GLY A 1 291 ? -7.345 4.583 -26.263 1.00 42.25 291 GLY A CA 1
ATOM 2284 C C . GLY A 1 291 ? -5.905 4.875 -25.846 1.00 42.25 291 GLY A C 1
ATOM 2285 O O . GLY A 1 291 ? -5.586 4.999 -24.663 1.00 42.25 291 GLY A O 1
ATOM 2286 N N . GLN A 1 292 ? -5.011 4.927 -26.836 1.00 38.28 292 GLN A N 1
ATOM 2287 C CA . GLN A 1 292 ? -3.587 5.141 -26.596 1.00 38.28 292 GLN A CA 1
ATOM 2288 C C . GLN A 1 292 ? -3.343 6.499 -25.914 1.00 38.28 292 GLN A C 1
ATOM 2290 O O . GLN A 1 292 ? -3.978 7.490 -26.286 1.00 38.28 292 GLN A O 1
ATOM 2295 N N . PRO A 1 293 ? -2.396 6.587 -24.959 1.00 41.03 293 PRO A N 1
ATOM 2296 C CA . PRO A 1 293 ? -1.858 7.883 -24.563 1.00 41.03 293 PRO A CA 1
ATOM 2297 C C . PRO A 1 293 ? -1.314 8.605 -25.810 1.00 41.03 293 PRO A C 1
ATOM 2299 O O . PRO A 1 293 ? -0.945 7.932 -26.777 1.00 41.03 293 PRO A O 1
ATOM 2302 N N . PRO A 1 294 ? -1.263 9.950 -25.822 1.00 41.28 294 PRO A N 1
ATOM 2303 C CA . PRO A 1 294 ? -0.757 10.690 -26.972 1.00 41.28 294 PRO A CA 1
ATOM 2304 C C . PRO A 1 294 ? 0.617 10.138 -27.356 1.00 41.28 294 PRO A C 1
ATOM 2306 O O . PRO A 1 294 ? 1.531 10.124 -26.531 1.00 41.28 294 PRO A O 1
ATOM 2309 N N . SER A 1 295 ? 0.733 9.637 -28.590 1.00 44.03 295 SER A N 1
ATOM 2310 C CA . SER A 1 295 ? 1.995 9.149 -29.138 1.00 44.03 295 SER A CA 1
ATOM 2311 C C . SER A 1 295 ? 3.051 10.231 -28.941 1.00 44.03 295 SER A C 1
ATOM 2313 O O . SER A 1 295 ? 2.813 11.379 -29.338 1.00 44.03 295 SER A O 1
ATOM 2315 N N . LEU A 1 296 ? 4.190 9.885 -28.336 1.00 48.00 296 LEU A N 1
ATOM 2316 C CA . LEU A 1 296 ? 5.321 10.801 -28.220 1.00 48.00 296 LEU A CA 1
ATOM 2317 C C . LEU A 1 296 ? 5.607 11.370 -29.614 1.00 48.00 296 LEU A C 1
ATOM 2319 O O . LEU A 1 296 ? 5.683 10.629 -30.597 1.00 48.00 296 LEU A O 1
ATOM 2323 N N . SER A 1 297 ? 5.665 12.698 -29.732 1.00 44.47 297 SER A N 1
ATOM 2324 C CA . SER A 1 297 ? 5.803 13.349 -31.036 1.00 44.47 297 SER A CA 1
ATOM 2325 C C . SER A 1 297 ? 7.029 12.790 -31.764 1.00 44.47 297 SER A C 1
ATOM 2327 O O . SER A 1 297 ? 8.118 12.800 -31.188 1.00 44.47 297 SER A O 1
ATOM 2329 N N . ARG A 1 298 ? 6.881 12.371 -33.032 1.00 48.88 298 ARG A N 1
ATOM 2330 C CA . ARG A 1 298 ? 7.968 11.806 -33.867 1.00 48.88 298 ARG A CA 1
ATOM 2331 C C . ARG A 1 298 ? 9.259 12.639 -33.881 1.00 48.88 298 ARG A C 1
ATOM 2333 O O . ARG A 1 298 ? 10.323 12.096 -34.141 1.00 48.88 298 ARG A O 1
ATOM 2340 N N . ALA A 1 299 ? 9.172 13.939 -33.598 1.00 49.75 299 ALA A N 1
ATOM 2341 C CA . ALA A 1 299 ? 10.313 14.848 -33.506 1.00 49.75 299 ALA A CA 1
ATOM 2342 C C . ALA A 1 299 ? 11.224 14.617 -32.278 1.00 49.75 299 ALA A C 1
ATOM 2344 O O . ALA A 1 299 ? 12.322 15.159 -32.245 1.00 49.75 299 ALA A O 1
ATOM 2345 N N . ARG A 1 300 ? 10.788 13.838 -31.276 1.00 56.34 300 ARG A N 1
ATOM 2346 C CA . ARG A 1 300 ? 11.477 13.662 -29.978 1.00 56.34 300 ARG A CA 1
ATOM 2347 C C . ARG A 1 300 ? 11.943 12.227 -29.700 1.00 56.34 300 ARG A C 1
ATOM 2349 O O . ARG A 1 300 ? 12.393 11.925 -28.597 1.00 56.34 300 ARG A O 1
ATOM 2356 N N . THR A 1 301 ? 11.825 11.339 -30.684 1.00 57.00 301 THR A N 1
ATOM 2357 C CA . THR A 1 301 ? 12.062 9.899 -30.521 1.00 57.00 301 THR A CA 1
ATOM 2358 C C . THR A 1 301 ? 13.074 9.391 -31.539 1.00 57.00 301 THR A C 1
ATOM 2360 O O . THR A 1 301 ? 12.890 9.580 -32.742 1.00 57.00 301 THR A O 1
ATOM 2363 N N . VAL A 1 302 ? 14.104 8.684 -31.076 1.00 68.38 302 VAL A N 1
ATOM 2364 C CA . VAL A 1 302 ? 15.039 7.942 -31.932 1.00 68.38 302 VAL A CA 1
ATOM 2365 C C . VAL A 1 302 ? 14.565 6.497 -32.008 1.00 68.38 302 VAL A C 1
ATOM 2367 O O . VAL A 1 302 ? 14.590 5.787 -31.008 1.00 68.38 302 VAL A O 1
ATOM 2370 N N . ARG A 1 303 ? 14.110 6.042 -33.178 1.00 71.44 303 ARG A N 1
ATOM 2371 C CA . ARG A 1 303 ? 13.644 4.658 -33.338 1.00 71.44 303 ARG A CA 1
ATOM 2372 C C . ARG A 1 303 ? 14.826 3.710 -33.503 1.00 71.44 303 ARG A C 1
ATOM 2374 O O . ARG A 1 303 ? 15.685 3.948 -34.349 1.00 71.44 303 ARG A O 1
ATOM 2381 N N . ILE A 1 304 ? 14.834 2.627 -32.732 1.00 67.75 304 ILE A N 1
ATOM 2382 C CA . ILE A 1 304 ? 15.784 1.531 -32.905 1.00 67.75 304 ILE A CA 1
ATOM 2383 C C . ILE A 1 304 ? 15.150 0.539 -33.880 1.00 67.75 304 ILE A C 1
ATOM 2385 O O . ILE A 1 304 ? 14.057 0.031 -33.638 1.00 67.75 304 ILE A O 1
ATOM 2389 N N . VAL A 1 305 ? 15.810 0.304 -35.011 1.00 68.38 305 VAL A N 1
ATOM 2390 C CA . VAL A 1 305 ? 15.359 -0.655 -36.024 1.00 68.38 305 VAL A CA 1
ATOM 2391 C C . VAL A 1 305 ? 16.433 -1.723 -36.142 1.00 68.38 305 VAL A C 1
ATOM 2393 O O . VAL A 1 305 ? 17.584 -1.402 -36.430 1.00 68.38 305 VAL A O 1
ATOM 2396 N N . ALA A 1 306 ? 16.068 -2.978 -35.893 1.00 49.16 306 ALA A N 1
ATOM 2397 C CA . ALA A 1 306 ? 16.952 -4.099 -36.176 1.00 49.16 306 ALA A CA 1
ATOM 2398 C C . ALA A 1 306 ? 17.072 -4.249 -37.701 1.00 49.16 306 ALA A C 1
ATOM 2400 O O . ALA A 1 306 ? 16.056 -4.355 -38.390 1.00 49.16 306 ALA A O 1
ATOM 2401 N N . SER A 1 307 ? 18.291 -4.227 -38.241 1.00 42.53 307 SER A N 1
ATOM 2402 C CA . SER A 1 307 ? 18.526 -4.675 -39.614 1.00 42.53 307 SER A CA 1
ATOM 2403 C C . SER A 1 307 ? 18.478 -6.200 -39.629 1.00 42.53 307 SER A C 1
ATOM 2405 O O . SER A 1 307 ? 19.232 -6.828 -38.885 1.00 42.53 307 SER A O 1
ATOM 2407 N N . SER A 1 308 ? 17.587 -6.763 -40.446 1.00 35.00 308 SER A N 1
ATOM 2408 C CA . SER A 1 308 ? 17.547 -8.193 -40.778 1.00 35.00 308 SER A CA 1
ATOM 2409 C C . SER A 1 308 ? 18.841 -8.666 -41.425 1.00 35.00 308 SER A C 1
ATOM 2411 O O . SER A 1 308 ? 19.307 -7.921 -42.322 1.00 35.00 308 SER A O 1
#

Foldseek 3Di:
DDDLLVCLVVQPAPVNVLVVVLVVCVVCVLVVRNDDDDDDDLCNLVSHVLSVVLLVQLQVLLQVVLVVVVVDPDPDDPDDPPPPPSLVPDDPSSNVVLVLWDPVQNVQQVVQSVVQDRPRGRDRPRDPVQVRSLVNNLVVLVVVVVVCVPDPPPDPPNVPSVCSNCVSVPDDDDDCVVVVPPDDDFPLVVLVVVLQVVLVVVCVVVVHPQWHWDWPPSVDPSVPIWIKTFHPDPVVDDPDDDDPDPDPPDDPPCDPDPVPDDDDDLDDADCPDVVRRSDDDVVVVVQVVVDDDPDDPPVGIGTDDDDD

Radius of gyration: 25.65 Å; Cα contacts (8 Å, |Δi|>4): 237; chains: 1; bounding box: 61×53×71 Å

Sequence (308 aa):
FLISEEIRARNMSLHDLINLVCDVILKRCQQGMDYGVVLIPESVTDALDELKELEEEIRSMHAQEHRLLMSSSTGVKPSTMLHRSLFETLSPSARAMYDSLPDRIQYVLWQQYVATPPGGQFELPHLESELLLKSLVAQELPRRRHRLLQGDPLLPRLSGNRIIDDFAACCHTHSLHIQGRSAMPSNFDADLGYTMGYGAGLLIHAGRGGLLVSAEGLEKDAADWTVVGVHIEQEALHVFSDVSNNHTPRVICDLPEPSKRRFVNIGPLQYNIPEVARQCVRSLKLRSSIGQPPSLSRARTVRIVASS

Organism: Perkinsus olseni (NCBI:txid32597)

Secondary structure (DSSP, 8-state):
---HHHHHHTT--HHHHHHHHHHHHHHHHTTT---------GGGGGG-HHHHHHHHHHHHHHHHHHHHHHH--S-----S--TTHHHHSS-HHHHHHHHHS-HHHHHHHHHHHHHS-TTPPPPPP---HHHHHHHHHHHHHHHHHHHHHHH-TT-TT-TT-HHHHSHHHHPPP---HHHHHTSPPPHHHHHHHHHHHHHHHHHHHTT--SEEEEEE-TTS-GGG-EEEEEE--TTT----SS-------TT------GGG-------S--SS-HHHHTPPPHHHHHHTTS-PPPPPPGGGEEEE----

pLDDT: mean 76.14, std 17.0, range [34.22, 95.69]

InterPro domains:
  IPR035966 Phosphofructokinase superfamily [G3DSA:3.40.50.460] (1-115)
  IPR035966 Phosphofructokinase superfamily [SSF53784] (2-272)

Mean predicted aligned error: 11.48 Å

Nearest PDB structures (foldseek):
  1kzh-assembly1_A  TM=7.918E-01  e=1.419E-08  Borreliella burgdorferi
  1kzh-assembly1_B  TM=8.284E-01  e=2.070E-07  Borreliella burgdorferi

Solvent-accessible surface area (backbone atoms only — not comparable to full-atom values): 19302 Å² total; per-residue (Å²): 106,58,52,40,64,59,37,40,76,65,70,43,50,72,66,52,54,42,48,54,54,48,52,52,51,52,59,32,43,72,70,74,39,88,71,86,83,79,49,72,51,79,58,44,61,83,28,24,62,74,57,48,53,36,46,54,49,54,34,50,51,52,55,49,52,33,53,50,57,74,69,44,94,63,91,73,73,96,67,90,77,49,82,63,63,58,57,63,68,42,53,74,64,42,34,52,51,52,72,69,44,58,68,71,57,48,48,49,53,49,52,46,58,73,67,45,52,83,85,55,80,69,66,84,66,89,64,61,52,64,58,53,51,49,53,54,37,44,59,47,41,47,53,50,51,57,53,42,77,73,76,48,91,87,61,87,69,59,83,80,58,57,61,51,80,42,30,67,80,71,60,81,83,84,87,63,74,69,70,66,76,77,50,85,70,51,56,49,53,47,52,48,54,48,50,43,52,52,50,45,53,52,34,52,75,70,71,49,76,69,54,45,66,45,75,41,55,75,81,51,59,81,89,69,44,47,44,30,33,35,63,68,49,76,87,76,57,72,79,89,72,80,85,81,81,81,71,75,75,83,71,78,71,88,66,65,58,80,89,72,58,76,94,75,88,83,75,77,94,50,82,86,46,72,88,64,17,62,62,65,61,69,72,57,62,48,45,70,74,75,53,76,73,82,73,77,58,76,92,56,51,47,76,63,75,86,83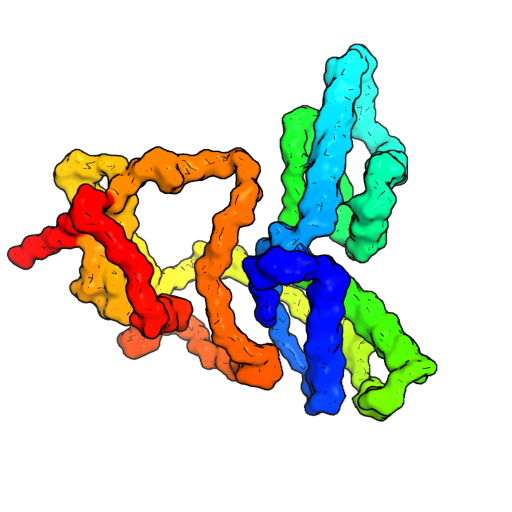,130